Protein AF-A0A8J3ZC50-F1 (afdb_monomer_lite)

Sequence (317 aa):
MPGEPVVVITYMGYVALPPGGPEARVRGRVLRRTVVALAGPVRGWRTFMETVAWFTTSEVPGVPVEAISDVASAHAVSDDEGYIEARVRVSPPTESRVGVKLTARRAPDTVAPAYVVPADGRPLVVSDIDDTVLITGVKERLKMVGRTLIGDPTDREVVDGMPGLLAALAGKDAPVFYVSTSPWNLYQRLADTLAYHEVPAGPMLLTDWGFGSKQMLVRPALEYKVETISGVLDDFPGRHVVLVGDSGQHDLAAYLAIAEAYPGRVLAILIREVPGLVPKDHGPDHERARAAGVMLCVGEPVDLLTAATGADLVRAG

Organism: NCBI:txid175570

pLDDT: mean 82.15, std 19.54, range [31.92, 98.62]

Radius of gyration: 19.87 Å; chains: 1; bounding box: 50×37×61 Å

Foldseek 3Di:
DPDAAKEKAWAEWAWFQAPVGTKIKTKTFIFGPVLVVLPDDDDDPVLLVNLVSLVVTPGDFQWWKWKDEPPWIDIWTQHPRRMTIDIIHYPDDPAQKGWIWIDTPNYDIDTHIHGYADPPQAFAEEEEPDLFFWDPDPPPPVVPPPPSSRDQLVPIDTAPLNLVLQCQLQDPSGAYEYEYAAAPSCRVSSQVSCVVVNRGHHGYDYDHCDPDDPDNPSDQSLVSLLVVVVVNCNSHPPGAYEYTEEPPGCRLVSVLVNLVVDQPRYAEYEYEYRPPDDDDPCVVSCVSCVVSVHHYDYYGSVRSSVSCVVSVSGDDD

Structure (mmCIF, N/CA/C/O backbone):
data_AF-A0A8J3ZC50-F1
#
_entry.id   AF-A0A8J3ZC50-F1
#
loop_
_atom_site.group_PDB
_atom_site.id
_atom_site.type_symbol
_atom_site.label_atom_id
_atom_site.label_alt_id
_atom_site.label_comp_id
_atom_site.label_asym_id
_atom_site.label_entity_id
_atom_site.label_seq_id
_atom_site.pdbx_PDB_ins_code
_atom_site.Cartn_x
_atom_site.Cartn_y
_atom_site.Cartn_z
_atom_site.occupancy
_atom_site.B_iso_or_equiv
_atom_site.auth_seq_id
_atom_site.auth_comp_id
_atom_site.auth_asym_id
_atom_site.auth_atom_id
_atom_site.pdbx_PDB_model_num
ATOM 1 N N . MET A 1 1 ? -0.219 -7.748 36.804 1.00 36.88 1 MET A N 1
ATOM 2 C CA . MET A 1 1 ? -0.672 -6.449 37.353 1.00 36.88 1 MET A CA 1
ATOM 3 C C . MET A 1 1 ? -1.967 -6.061 36.647 1.00 36.88 1 MET A C 1
ATOM 5 O O . MET A 1 1 ? -1.942 -6.016 35.422 1.00 36.88 1 MET A O 1
ATOM 9 N N . PRO A 1 2 ? -3.100 -5.840 37.339 1.00 45.03 2 PRO A N 1
ATOM 10 C CA . PRO A 1 2 ? -4.332 -5.421 36.680 1.00 45.03 2 PRO A CA 1
ATOM 11 C C . PRO A 1 2 ? -4.276 -3.931 36.290 1.00 45.03 2 PRO A C 1
ATOM 13 O O . PRO A 1 2 ? -4.451 -3.055 37.132 1.00 45.03 2 PRO A O 1
ATOM 16 N N . GLY A 1 3 ? -4.101 -3.670 34.990 1.00 64.56 3 GLY A N 1
ATOM 17 C CA . GLY A 1 3 ? -4.729 -2.559 34.264 1.00 64.56 3 GLY A CA 1
ATOM 18 C C . GLY A 1 3 ? -4.057 -1.181 34.294 1.00 64.56 3 GLY A C 1
ATOM 19 O O . GLY A 1 3 ? -4.696 -0.202 34.687 1.00 64.56 3 GLY A O 1
ATOM 20 N N . GLU A 1 4 ? -2.823 -1.090 33.801 1.00 66.75 4 GLU A N 1
ATOM 21 C CA . GLU A 1 4 ? -2.218 0.192 33.413 1.00 66.75 4 GLU A CA 1
ATOM 22 C C . GLU A 1 4 ? -2.996 0.857 32.254 1.00 66.75 4 GLU A C 1
ATOM 24 O O . GLU A 1 4 ? -3.574 0.147 31.427 1.00 66.75 4 GLU A O 1
ATOM 29 N N . PRO A 1 5 ? -3.044 2.203 32.178 1.00 80.00 5 PRO A N 1
ATOM 30 C CA . PRO A 1 5 ? -3.661 2.908 31.057 1.00 80.00 5 PRO A CA 1
ATOM 31 C C . PRO A 1 5 ? -2.950 2.584 29.742 1.00 80.00 5 PRO A C 1
ATOM 33 O O . PRO A 1 5 ? -1.715 2.592 29.674 1.00 80.00 5 PRO A O 1
ATOM 36 N N . VAL A 1 6 ? -3.731 2.373 28.688 1.00 84.19 6 VAL A N 1
ATOM 37 C CA . VAL A 1 6 ? -3.218 2.107 27.340 1.00 84.19 6 VAL A CA 1
ATOM 38 C C . VAL A 1 6 ? -3.564 3.256 26.399 1.00 84.19 6 VAL A C 1
ATOM 40 O O . VAL A 1 6 ? -4.348 4.145 26.731 1.00 84.19 6 VAL A O 1
ATOM 43 N N . VAL A 1 7 ? -2.938 3.267 25.233 1.00 85.44 7 VAL A N 1
ATOM 44 C CA . VAL A 1 7 ? -3.212 4.188 24.133 1.00 85.44 7 VAL A CA 1
ATOM 45 C C . VAL A 1 7 ? -3.319 3.381 22.850 1.00 85.44 7 VAL A C 1
ATOM 47 O O . VAL A 1 7 ? -2.582 2.413 22.667 1.00 85.44 7 VAL A O 1
ATOM 50 N N . VAL A 1 8 ? -4.245 3.776 21.981 1.00 86.38 8 VAL A N 1
ATOM 51 C CA . VAL A 1 8 ? -4.387 3.193 20.647 1.00 86.38 8 VAL A CA 1
ATOM 52 C C . VAL A 1 8 ? -3.765 4.166 19.658 1.00 86.38 8 VAL A C 1
ATOM 54 O O . VAL A 1 8 ? -4.252 5.282 19.487 1.00 86.38 8 VAL A O 1
ATOM 57 N N . ILE A 1 9 ? -2.668 3.754 19.035 1.00 86.94 9 ILE A N 1
ATOM 58 C CA . ILE A 1 9 ? -2.059 4.478 17.922 1.00 86.94 9 ILE A CA 1
ATOM 59 C C . ILE A 1 9 ? -2.718 3.987 16.644 1.00 86.94 9 ILE A C 1
ATOM 61 O O . ILE A 1 9 ? -2.908 2.787 16.473 1.00 86.94 9 ILE A O 1
ATOM 65 N N . THR A 1 10 ? -3.094 4.906 15.765 1.00 89.19 10 THR A N 1
ATOM 66 C CA . THR A 1 10 ? -3.800 4.590 14.522 1.00 89.19 10 THR A CA 1
ATOM 67 C C . THR A 1 10 ? -2.877 4.720 13.332 1.00 89.19 10 THR A C 1
ATOM 69 O O . THR A 1 10 ? -2.108 5.677 13.239 1.00 89.19 10 THR A O 1
ATOM 72 N N . TYR A 1 11 ? -3.023 3.802 12.390 1.00 90.56 11 TYR A N 1
ATOM 73 C CA . TYR A 1 11 ? -2.394 3.883 11.083 1.00 90.56 11 TYR A CA 1
ATOM 74 C C . TYR A 1 11 ? -3.425 4.304 10.037 1.00 90.56 11 TYR A C 1
ATOM 76 O O . TYR A 1 11 ? -4.634 4.199 10.253 1.00 90.56 11 TYR A O 1
ATOM 84 N N . MET A 1 12 ? -2.941 4.808 8.906 1.00 92.19 12 MET A N 1
ATOM 85 C CA . MET A 1 12 ? -3.787 5.195 7.786 1.00 92.19 12 MET A CA 1
ATOM 86 C C . MET A 1 12 ? -4.411 3.947 7.161 1.00 92.19 12 MET A C 1
ATOM 88 O O . MET A 1 12 ? -3.702 3.060 6.686 1.00 92.19 12 MET A O 1
ATOM 92 N N . GLY A 1 13 ? -5.739 3.893 7.170 1.00 95.25 13 GLY A N 1
ATOM 93 C CA . GLY A 1 13 ? -6.536 2.849 6.544 1.00 95.25 13 GLY A CA 1
ATOM 94 C C . GLY A 1 13 ? -7.044 3.231 5.155 1.00 95.25 13 GLY A C 1
ATOM 95 O O . GLY A 1 13 ? -6.644 4.239 4.565 1.00 95.25 13 GLY A O 1
ATOM 96 N N . TYR A 1 14 ? -7.993 2.446 4.656 1.00 97.19 14 TYR A N 1
ATOM 97 C CA . TYR A 1 14 ? -8.714 2.718 3.412 1.00 97.19 14 TYR A CA 1
ATOM 98 C C . TYR A 1 14 ? -10.121 2.120 3.438 1.00 97.19 14 TYR A C 1
ATOM 100 O O . TYR A 1 14 ? -10.418 1.235 4.237 1.00 97.19 14 TYR A O 1
ATOM 108 N N . VAL A 1 15 ? -10.996 2.614 2.570 1.00 97.44 15 VAL A N 1
ATOM 109 C CA . VAL A 1 15 ? -12.348 2.098 2.364 1.00 97.44 15 VAL A CA 1
ATOM 110 C C . VAL A 1 15 ? -12.325 1.132 1.187 1.00 97.44 15 VAL A C 1
ATOM 112 O O . VAL A 1 15 ? -12.178 1.547 0.040 1.00 97.44 15 VAL A O 1
ATOM 115 N N . ALA A 1 16 ? -12.460 -0.154 1.492 1.00 96.69 16 ALA A N 1
ATOM 116 C CA . ALA A 1 16 ? -12.686 -1.218 0.525 1.00 96.69 16 ALA A CA 1
ATOM 117 C C . ALA A 1 16 ? -14.110 -1.130 -0.048 1.00 96.69 16 ALA A C 1
ATOM 119 O O . ALA A 1 16 ? -15.027 -0.621 0.602 1.00 96.69 16 ALA A O 1
ATOM 120 N N . LEU A 1 17 ? -14.305 -1.662 -1.254 1.00 95.06 17 LEU A N 1
ATOM 121 C CA . LEU A 1 17 ? -15.585 -1.702 -1.966 1.00 95.06 17 LEU A CA 1
ATOM 122 C C . LEU A 1 17 ? -15.974 -3.144 -2.356 1.00 95.06 17 LEU A C 1
ATOM 124 O O . LEU A 1 17 ? -16.166 -3.424 -3.543 1.00 95.06 17 LEU A O 1
ATOM 128 N N . PRO A 1 18 ? -16.106 -4.078 -1.394 1.00 93.12 18 PRO A N 1
ATOM 129 C CA . PRO A 1 18 ? -16.576 -5.426 -1.690 1.00 93.12 18 PRO A CA 1
ATOM 130 C C . PRO A 1 18 ? -18.041 -5.417 -2.181 1.00 93.12 18 PRO A C 1
ATOM 132 O O . PRO A 1 18 ? -18.764 -4.435 -1.985 1.00 93.12 18 PRO A O 1
ATOM 135 N N . PRO A 1 19 ? -18.552 -6.527 -2.754 1.00 88.44 19 PRO A N 1
ATOM 136 C CA . PRO A 1 19 ? -19.928 -6.605 -3.263 1.00 88.44 19 PRO A CA 1
ATOM 137 C C . PRO A 1 19 ? -21.029 -6.298 -2.227 1.00 88.44 19 PRO A C 1
ATOM 139 O O . PRO A 1 19 ? -22.150 -5.970 -2.605 1.00 88.44 19 PRO A O 1
ATOM 142 N N . GLY A 1 20 ? -20.721 -6.402 -0.928 1.00 89.94 20 GLY A N 1
ATOM 143 C CA . GLY A 1 20 ? -21.631 -6.086 0.180 1.00 89.94 20 GLY A CA 1
ATOM 144 C C . GLY A 1 20 ? -21.749 -4.596 0.532 1.00 89.94 20 GLY A C 1
ATOM 145 O O . GLY A 1 20 ? -22.551 -4.247 1.397 1.00 89.94 20 GLY A O 1
ATOM 146 N N . GLY A 1 21 ? -20.982 -3.726 -0.130 1.00 93.06 21 GLY A N 1
ATOM 147 C CA . GLY A 1 21 ? -20.935 -2.286 0.123 1.00 93.06 21 GLY A CA 1
ATOM 148 C C . GLY A 1 21 ? -19.626 -1.825 0.780 1.00 93.06 21 GLY A C 1
ATOM 149 O O . GLY A 1 21 ? -18.760 -2.648 1.064 1.00 93.06 21 GLY A O 1
ATOM 150 N N . PRO A 1 22 ? -19.457 -0.510 1.001 1.00 96.75 22 PRO A N 1
ATOM 151 C CA . PRO A 1 22 ? -18.202 0.059 1.488 1.00 96.75 22 PRO A CA 1
ATOM 152 C C . PRO A 1 22 ? -17.836 -0.389 2.909 1.00 96.75 22 PRO A C 1
ATOM 154 O O . PRO A 1 22 ? -18.653 -0.327 3.832 1.00 96.75 22 PRO A O 1
ATOM 157 N N . GLU A 1 23 ? -16.575 -0.774 3.101 1.00 97.38 23 GLU A N 1
ATOM 158 C CA . GLU A 1 23 ? -16.025 -1.176 4.398 1.00 97.38 23 GLU A CA 1
ATOM 159 C C . GLU A 1 23 ? -14.705 -0.457 4.672 1.00 97.38 23 GLU A C 1
ATOM 161 O O . GLU A 1 23 ? -13.746 -0.584 3.914 1.00 97.38 23 GLU A O 1
ATOM 166 N N . ALA A 1 24 ? -14.620 0.273 5.782 1.00 97.44 24 ALA A N 1
ATOM 167 C CA . ALA A 1 24 ? -13.362 0.841 6.239 1.00 97.44 24 ALA A CA 1
ATOM 168 C C . ALA A 1 24 ? -12.487 -0.248 6.868 1.00 97.44 24 ALA A C 1
ATOM 170 O O . ALA A 1 24 ? -12.886 -0.917 7.826 1.00 97.44 24 ALA A O 1
ATOM 171 N N . ARG A 1 25 ? -11.273 -0.387 6.336 1.00 96.50 25 ARG A N 1
ATOM 172 C CA . ARG A 1 25 ? -10.189 -1.209 6.868 1.00 96.50 25 ARG A CA 1
ATOM 173 C C . ARG A 1 25 ? -9.233 -0.315 7.623 1.00 96.50 25 ARG A C 1
ATOM 175 O O . ARG A 1 25 ? -8.545 0.512 7.025 1.00 96.50 25 ARG A O 1
ATOM 182 N N . VAL A 1 26 ? -9.207 -0.469 8.940 1.00 94.44 26 VAL A N 1
ATOM 183 C CA . VAL A 1 26 ? -8.373 0.347 9.821 1.00 94.44 26 VAL A CA 1
ATOM 184 C C . VAL A 1 26 ? -7.463 -0.532 10.653 1.00 94.44 26 VAL A C 1
ATOM 186 O O . VAL A 1 26 ? -7.842 -1.617 11.097 1.00 94.44 26 VAL A O 1
ATOM 189 N N . ARG A 1 27 ? -6.242 -0.043 10.853 1.00 92.25 27 ARG A N 1
ATOM 190 C CA . ARG A 1 27 ? -5.220 -0.696 11.661 1.00 92.25 27 ARG A CA 1
ATOM 191 C C . ARG A 1 27 ? -4.726 0.244 12.742 1.00 92.25 27 ARG A C 1
ATOM 193 O O . ARG A 1 27 ? -4.780 1.469 12.613 1.00 92.25 27 ARG A O 1
ATOM 200 N N . GLY A 1 28 ? -4.225 -0.343 13.810 1.00 89.00 28 GLY A N 1
ATOM 201 C CA . GLY A 1 28 ? -3.637 0.394 14.910 1.00 89.00 28 GLY A CA 1
ATOM 202 C C . GLY A 1 28 ? -2.816 -0.507 15.810 1.00 89.00 28 GLY A C 1
ATOM 203 O O . GLY A 1 28 ? -2.682 -1.702 15.556 1.00 89.00 28 GLY A O 1
ATOM 204 N N . ARG A 1 29 ? -2.273 0.079 16.871 1.00 88.06 29 ARG A N 1
ATOM 205 C CA . ARG A 1 29 ? -1.474 -0.630 17.864 1.00 88.06 29 ARG A CA 1
ATOM 206 C C . ARG A 1 29 ? -1.783 -0.138 19.267 1.00 88.06 29 ARG A C 1
ATOM 208 O O . ARG A 1 29 ? -1.814 1.067 19.522 1.00 88.06 29 ARG A O 1
ATOM 215 N N . VAL A 1 30 ? -2.010 -1.075 20.174 1.00 87.81 30 VAL A N 1
ATOM 216 C CA . VAL A 1 30 ? -2.304 -0.836 21.582 1.00 87.81 30 VAL A CA 1
ATOM 217 C C . VAL A 1 30 ? -1.012 -0.886 22.386 1.00 87.81 30 VAL A C 1
ATOM 219 O O . VAL A 1 30 ? -0.364 -1.925 22.498 1.00 87.81 30 VAL A O 1
ATOM 222 N N . LEU A 1 31 ? -0.652 0.249 22.980 1.00 83.75 31 LEU A N 1
ATOM 223 C CA . LEU A 1 31 ? 0.585 0.426 23.737 1.00 83.75 31 LEU A CA 1
ATOM 224 C C . LEU A 1 31 ? 0.298 0.915 25.157 1.00 83.75 31 LEU A C 1
ATOM 226 O O . LEU A 1 31 ? -0.718 1.561 25.414 1.00 83.75 31 LEU A O 1
ATOM 230 N N . ARG A 1 32 ? 1.217 0.684 26.098 1.00 78.56 32 ARG A N 1
ATOM 231 C CA . ARG A 1 32 ? 1.144 1.326 27.423 1.00 78.56 32 ARG A CA 1
ATOM 232 C C . ARG A 1 32 ? 1.410 2.831 27.333 1.00 78.56 32 ARG A C 1
ATOM 234 O O . ARG A 1 32 ? 2.374 3.273 26.708 1.00 78.56 32 ARG A O 1
ATOM 241 N N . ARG A 1 33 ? 0.592 3.630 28.030 1.00 62.28 33 ARG A N 1
ATOM 242 C CA . ARG A 1 33 ? 0.602 5.107 27.968 1.00 62.28 33 ARG A CA 1
ATOM 243 C C . ARG A 1 33 ? 1.937 5.755 28.367 1.00 62.28 33 ARG A C 1
ATOM 245 O O . ARG A 1 33 ? 2.250 6.834 27.871 1.00 62.28 33 ARG A O 1
ATOM 252 N N . THR A 1 34 ? 2.731 5.108 29.221 1.00 52.66 34 THR A N 1
ATOM 253 C CA . THR A 1 34 ? 4.040 5.610 29.684 1.00 52.66 34 THR A CA 1
ATOM 254 C C . THR A 1 34 ? 5.035 5.832 28.536 1.00 52.66 34 THR A C 1
ATOM 256 O O . THR A 1 34 ? 5.894 6.700 28.646 1.00 52.66 34 THR A O 1
ATOM 259 N N . VAL A 1 35 ? 4.895 5.105 27.420 1.00 51.31 35 VAL A N 1
ATOM 260 C CA . VAL A 1 35 ? 5.803 5.203 26.263 1.00 51.31 35 VAL A CA 1
ATOM 261 C C . VAL A 1 35 ? 5.514 6.440 25.399 1.00 51.31 35 VAL A C 1
ATOM 263 O O . VAL A 1 35 ? 6.441 7.093 24.935 1.00 51.31 35 VAL A O 1
ATOM 266 N N . VAL A 1 36 ? 4.245 6.833 25.236 1.00 49.84 36 VAL A N 1
ATOM 267 C CA . VAL A 1 36 ? 3.855 7.949 24.345 1.00 49.84 36 VAL A CA 1
ATOM 268 C C . VAL A 1 36 ? 4.138 9.328 24.952 1.00 49.84 36 VAL A C 1
ATOM 270 O O . VAL A 1 36 ? 4.414 10.277 24.227 1.00 49.84 36 VAL A O 1
ATOM 273 N N . ALA A 1 37 ? 4.155 9.450 26.283 1.00 37.84 37 ALA A N 1
ATOM 274 C CA . ALA A 1 37 ? 4.453 10.713 26.970 1.00 37.84 37 ALA A CA 1
ATOM 275 C C . ALA A 1 37 ? 5.904 11.209 26.780 1.00 37.84 37 ALA A C 1
ATOM 277 O O . ALA A 1 37 ? 6.207 12.349 27.126 1.00 37.84 37 ALA A O 1
ATOM 278 N N . LEU A 1 38 ? 6.794 10.371 26.240 1.00 40.34 38 LEU A N 1
ATOM 279 C CA . LEU A 1 38 ? 8.191 10.712 25.970 1.00 40.34 38 LEU A CA 1
ATOM 280 C C . LEU A 1 38 ? 8.424 11.274 24.554 1.00 40.34 38 LEU A C 1
ATOM 282 O O . LEU A 1 38 ? 9.495 11.814 24.311 1.00 40.34 38 LEU A O 1
ATOM 286 N N . ALA A 1 39 ? 7.439 11.212 23.649 1.00 40.31 39 ALA A N 1
ATOM 287 C CA . ALA A 1 39 ? 7.559 11.644 22.251 1.00 40.31 39 ALA A CA 1
ATOM 288 C C . ALA A 1 39 ? 7.198 13.137 22.045 1.00 40.31 39 ALA A C 1
ATOM 290 O O . ALA A 1 39 ? 6.242 13.472 21.346 1.00 40.31 39 ALA A O 1
ATOM 291 N N . GLY A 1 40 ? 7.927 14.047 22.705 1.00 38.62 40 GLY A N 1
ATOM 292 C CA . GLY A 1 40 ? 7.847 15.503 22.480 1.00 38.62 40 GLY A CA 1
ATOM 293 C C . GLY A 1 40 ? 8.876 16.003 21.444 1.00 38.62 40 GLY A C 1
ATOM 294 O O . GLY A 1 40 ? 9.817 15.282 21.131 1.00 38.62 40 GLY A O 1
ATOM 295 N N . PRO A 1 41 ? 8.760 17.236 20.906 1.00 35.09 41 PRO A N 1
ATOM 296 C CA . PRO A 1 41 ? 9.598 17.684 19.789 1.00 35.09 41 PRO A CA 1
ATOM 297 C C . PRO A 1 41 ? 11.005 18.099 20.253 1.00 35.09 41 PRO A C 1
ATOM 299 O O . PRO A 1 41 ? 11.158 19.176 20.831 1.00 35.09 41 PRO A O 1
ATOM 302 N N . VAL A 1 42 ? 12.052 17.294 19.999 1.00 36.22 42 VAL A N 1
ATOM 303 C CA . VAL A 1 42 ? 13.452 17.693 20.278 1.00 36.22 42 VAL A CA 1
ATOM 304 C C . VAL A 1 42 ? 14.480 17.013 19.3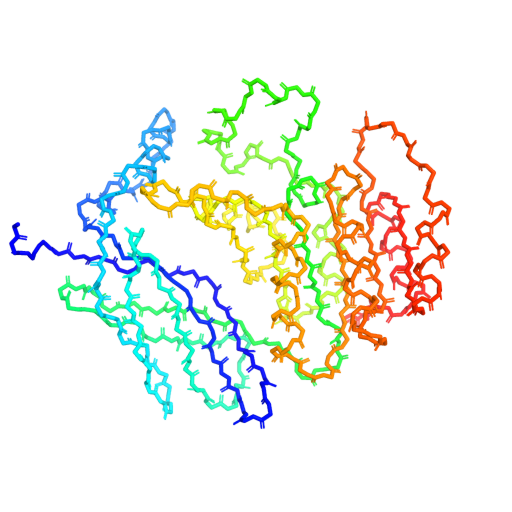44 1.00 36.22 42 VAL A C 1
ATOM 306 O O . VAL A 1 42 ? 14.467 15.803 19.169 1.00 36.22 42 VAL A O 1
ATOM 309 N N . ARG A 1 43 ? 15.421 17.797 18.789 1.00 36.38 43 ARG A N 1
ATOM 310 C CA . ARG A 1 43 ? 16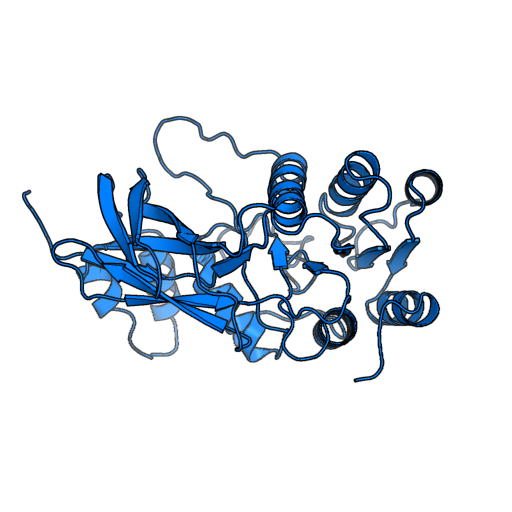.525 17.383 17.884 1.00 36.38 43 ARG A CA 1
ATOM 311 C C . ARG A 1 43 ? 17.667 16.608 18.584 1.00 36.38 43 ARG A C 1
ATOM 313 O O . ARG A 1 43 ? 18.054 16.967 19.696 1.00 36.38 43 ARG A O 1
ATOM 320 N N . GLY A 1 44 ? 18.310 15.663 17.878 1.00 41.09 44 GLY A N 1
ATOM 321 C CA . GLY A 1 44 ? 19.631 15.083 18.215 1.00 41.09 44 GLY A CA 1
ATOM 322 C C . GLY A 1 44 ? 19.625 13.620 18.702 1.00 41.09 44 GLY A C 1
ATOM 323 O O . GLY A 1 44 ? 18.682 12.885 18.456 1.00 41.09 44 GLY A O 1
ATOM 324 N N . TRP A 1 45 ? 20.672 13.192 19.432 1.00 31.92 45 TRP A N 1
ATOM 325 C CA . TRP A 1 45 ? 20.917 11.822 19.967 1.00 31.92 45 TRP A CA 1
ATOM 326 C C . TRP A 1 45 ? 19.731 11.168 20.725 1.00 31.92 45 TRP A C 1
ATOM 328 O O . TRP A 1 45 ? 19.722 9.960 20.952 1.00 31.92 45 TRP A O 1
ATOM 338 N N . ARG A 1 46 ? 18.690 11.937 21.072 1.00 36.62 46 ARG A N 1
ATOM 339 C CA . ARG A 1 46 ? 17.405 11.435 21.586 1.00 36.62 46 ARG A CA 1
ATOM 340 C C . ARG A 1 46 ? 16.590 10.634 20.562 1.00 36.62 46 ARG A C 1
ATOM 342 O O . ARG A 1 46 ? 15.953 9.672 20.977 1.00 36.62 46 ARG A O 1
ATOM 349 N N . THR A 1 47 ? 16.697 10.917 19.261 1.00 44.03 47 THR A N 1
ATOM 350 C CA . THR A 1 47 ? 16.014 10.165 18.185 1.00 44.03 47 THR A CA 1
ATOM 351 C C . THR A 1 47 ? 16.384 8.676 18.193 1.00 44.03 47 THR A C 1
ATOM 353 O O . THR A 1 47 ? 15.560 7.822 17.866 1.00 44.03 47 THR A O 1
ATOM 356 N N . PHE A 1 48 ? 17.608 8.342 18.627 1.00 36.94 48 PHE A N 1
ATOM 357 C CA . PHE A 1 48 ? 18.051 6.960 18.822 1.00 36.94 48 PHE A CA 1
ATOM 358 C C . PHE A 1 48 ? 17.288 6.276 19.959 1.00 36.94 48 PHE A C 1
ATOM 360 O O . PHE A 1 48 ? 16.744 5.197 19.763 1.00 36.94 48 PHE A O 1
ATOM 367 N N . MET A 1 49 ? 17.203 6.918 21.127 1.00 36.50 49 MET A N 1
ATOM 368 C CA . MET A 1 49 ? 16.503 6.363 22.289 1.00 36.50 49 MET A CA 1
ATOM 369 C C . MET A 1 49 ? 14.989 6.312 22.083 1.00 36.50 49 MET A C 1
ATOM 371 O O . MET A 1 49 ? 14.360 5.390 22.579 1.00 36.50 49 MET A O 1
ATOM 375 N N . GLU A 1 50 ? 14.406 7.247 21.332 1.00 43.91 50 GLU A N 1
ATOM 376 C CA . GLU A 1 50 ? 12.983 7.243 20.972 1.00 43.91 50 GLU A CA 1
ATOM 377 C C . GLU A 1 50 ? 12.668 6.211 19.886 1.00 43.91 50 GLU A C 1
ATOM 379 O O . GLU A 1 50 ? 11.678 5.495 20.002 1.00 43.91 50 GLU A O 1
ATOM 384 N N . THR A 1 51 ? 13.537 6.032 18.884 1.00 41.81 51 THR A N 1
ATOM 385 C CA . THR A 1 51 ? 13.388 4.910 17.945 1.00 41.81 51 THR A CA 1
ATOM 386 C C . THR A 1 51 ? 13.542 3.573 18.670 1.00 41.81 51 THR A C 1
ATOM 388 O O . THR A 1 51 ? 12.732 2.675 18.475 1.00 41.81 51 THR A O 1
ATOM 391 N N . VAL A 1 52 ? 14.523 3.442 19.567 1.00 40.59 52 VAL A N 1
ATOM 392 C CA . VAL A 1 52 ? 14.650 2.271 20.446 1.00 40.59 52 VAL A CA 1
ATOM 393 C C . VAL A 1 52 ? 13.449 2.161 21.398 1.00 40.59 52 VAL A C 1
ATOM 395 O O . VAL A 1 52 ? 13.053 1.047 21.718 1.00 40.59 52 VAL A O 1
ATOM 398 N N . ALA A 1 53 ? 12.794 3.257 21.794 1.00 44.44 53 ALA A N 1
ATOM 399 C CA . ALA A 1 53 ? 11.545 3.233 22.564 1.00 44.44 53 ALA A CA 1
ATOM 400 C C . ALA A 1 53 ? 10.362 2.669 21.760 1.00 44.44 53 ALA A C 1
ATOM 402 O O . ALA A 1 53 ? 9.537 1.967 22.336 1.00 44.44 53 ALA A O 1
ATOM 403 N N . TRP A 1 54 ? 10.322 2.880 20.438 1.00 44.38 54 TRP A N 1
ATOM 404 C CA . TRP A 1 54 ? 9.379 2.217 19.520 1.00 44.38 54 TRP A CA 1
ATOM 405 C C . TRP A 1 54 ? 9.666 0.720 19.312 1.00 44.38 54 TRP A C 1
ATOM 407 O O . TRP A 1 54 ? 8.769 -0.024 18.918 1.00 44.38 54 TRP A O 1
ATOM 417 N N . PHE A 1 55 ? 10.900 0.279 19.576 1.00 43.53 55 PHE A N 1
ATOM 418 C CA . PHE A 1 55 ? 11.294 -1.138 19.606 1.00 43.53 55 PHE A CA 1
ATOM 419 C C . PHE A 1 55 ? 11.240 -1.754 21.015 1.00 43.53 55 PHE A C 1
ATOM 421 O O . PHE A 1 55 ? 11.273 -2.969 21.155 1.00 43.53 55 PHE A O 1
ATOM 428 N N . THR A 1 56 ? 11.151 -0.934 22.065 1.00 45.00 56 THR A N 1
ATOM 429 C CA . THR A 1 56 ? 10.976 -1.353 23.468 1.00 45.00 56 THR A CA 1
ATOM 430 C C . THR A 1 56 ? 9.580 -0.993 23.983 1.00 45.00 56 THR A C 1
ATOM 432 O O . THR A 1 56 ? 9.357 -0.833 25.188 1.00 45.00 56 THR A O 1
ATOM 435 N N . THR A 1 57 ? 8.615 -0.880 23.063 1.00 52.75 57 THR A N 1
ATOM 436 C CA . THR A 1 57 ? 7.211 -0.664 23.384 1.00 52.75 57 THR A CA 1
ATOM 437 C C . THR A 1 57 ? 6.719 -1.779 24.288 1.00 52.75 57 THR A C 1
ATOM 439 O O . THR A 1 57 ? 6.804 -2.957 23.965 1.00 52.75 57 THR A O 1
ATOM 442 N N . SER A 1 58 ? 6.182 -1.413 25.450 1.00 63.62 58 SER A N 1
ATOM 443 C CA . SER A 1 58 ? 5.436 -2.367 26.263 1.00 63.62 58 SER A CA 1
ATOM 444 C C . SER A 1 58 ? 4.072 -2.583 25.614 1.00 63.62 58 SER A C 1
ATOM 446 O O . SER A 1 58 ? 3.112 -1.861 25.897 1.00 63.62 58 SER A O 1
ATOM 448 N N . GLU A 1 59 ? 4.038 -3.523 24.684 1.00 74.12 59 GLU A N 1
ATOM 449 C CA . GLU A 1 59 ? 2.860 -3.958 23.941 1.00 74.12 59 GLU A CA 1
ATOM 450 C C . GLU A 1 59 ? 1.845 -4.598 24.892 1.00 74.12 59 GLU A C 1
ATOM 452 O O . GLU A 1 59 ? 2.201 -5.149 25.944 1.00 74.12 59 GLU A O 1
ATOM 457 N N . VAL A 1 60 ? 0.556 -4.446 24.579 1.00 77.31 60 VAL A N 1
ATOM 458 C CA . VAL A 1 60 ? -0.518 -4.978 25.424 1.00 77.31 60 VAL A CA 1
ATOM 459 C C . VAL A 1 60 ? -1.405 -5.897 24.594 1.00 77.31 60 VAL A C 1
ATOM 461 O O . VAL A 1 60 ? -2.250 -5.401 23.842 1.00 77.31 60 VAL A O 1
ATOM 464 N N . PRO A 1 61 ? -1.242 -7.220 24.739 1.00 85.25 61 PRO A N 1
ATOM 465 C CA . PRO A 1 61 ? -2.045 -8.181 24.006 1.00 85.25 61 PRO A CA 1
ATOM 466 C C . PRO A 1 61 ? -3.428 -8.378 24.618 1.00 85.25 61 PRO A C 1
ATOM 468 O O . PRO A 1 61 ? -3.652 -8.116 25.806 1.00 85.25 61 PRO A O 1
ATOM 471 N N . GLY A 1 62 ? -4.360 -8.867 23.804 1.00 87.94 62 GLY A N 1
ATOM 472 C CA . GLY A 1 62 ? -5.697 -9.261 24.234 1.00 87.94 62 GLY A CA 1
ATOM 473 C C . GLY A 1 62 ? -6.605 -8.098 24.636 1.00 87.94 62 GLY A C 1
ATOM 474 O O . GLY A 1 62 ? -7.572 -8.314 25.367 1.00 87.94 62 GLY A O 1
ATOM 475 N N . VAL A 1 63 ? -6.309 -6.868 24.207 1.00 89.75 63 VAL A N 1
ATOM 476 C CA . VAL A 1 63 ? -7.132 -5.687 24.493 1.00 89.75 63 VAL A CA 1
ATOM 477 C C . VAL A 1 63 ? -8.269 -5.615 23.476 1.00 89.75 63 VAL A C 1
ATOM 479 O O . VAL A 1 63 ? -8.001 -5.434 22.289 1.00 89.75 63 VAL A O 1
ATOM 482 N N . PRO A 1 64 ? -9.541 -5.713 23.905 1.00 93.75 64 PRO A N 1
ATOM 483 C CA . PRO A 1 64 ? -10.670 -5.504 23.012 1.00 93.75 64 PRO A CA 1
ATOM 484 C C . PRO A 1 64 ? -10.753 -4.033 22.603 1.00 93.75 64 PRO A C 1
ATOM 486 O O . PRO A 1 64 ? -10.743 -3.143 23.461 1.00 93.75 64 PRO A O 1
ATOM 489 N N . VAL A 1 65 ? -10.873 -3.801 21.301 1.00 94.50 65 VAL A N 1
ATOM 490 C CA . VAL A 1 65 ? -11.069 -2.492 20.683 1.00 94.50 65 VAL A CA 1
ATOM 491 C C . VAL A 1 65 ? -12.356 -2.526 19.868 1.00 94.50 65 VAL A C 1
ATOM 493 O O . VAL A 1 65 ? -12.570 -3.441 19.075 1.00 94.50 65 VAL A O 1
ATOM 496 N N . GLU A 1 66 ? -13.216 -1.531 20.050 1.00 97.38 66 GLU A N 1
ATOM 497 C CA . GLU A 1 66 ? -14.398 -1.341 19.213 1.00 97.38 66 GLU A CA 1
ATOM 498 C C . GLU A 1 66 ? -14.113 -0.262 18.164 1.00 97.38 66 GLU A C 1
ATOM 500 O O . GLU A 1 66 ? -13.748 0.867 18.502 1.00 97.38 66 GLU A O 1
ATOM 505 N N . ALA A 1 67 ? -14.274 -0.617 16.891 1.00 97.12 67 ALA A N 1
ATOM 506 C CA . ALA A 1 67 ? -14.208 0.291 15.757 1.00 97.12 67 ALA A CA 1
ATOM 507 C C . ALA A 1 67 ? -15.624 0.732 15.383 1.00 97.12 67 ALA A C 1
ATOM 509 O O . ALA A 1 67 ? -16.471 -0.100 15.066 1.00 97.12 67 ALA A O 1
ATOM 510 N N . ILE A 1 68 ? -15.882 2.035 15.427 1.00 97.88 68 ILE A N 1
ATOM 511 C CA . ILE A 1 68 ? -17.209 2.634 15.280 1.00 97.88 68 ILE A CA 1
ATOM 512 C C . ILE A 1 68 ? -17.185 3.588 14.086 1.00 97.88 68 ILE A C 1
ATOM 514 O O . ILE A 1 68 ? -16.366 4.506 14.015 1.00 97.88 68 ILE A O 1
ATOM 518 N N . SER A 1 69 ? -18.102 3.354 13.156 1.00 96.94 69 SER A N 1
ATOM 519 C CA . SER A 1 69 ? -18.383 4.204 11.997 1.00 96.94 69 SER A CA 1
ATOM 520 C C . SER A 1 69 ? -19.699 4.965 12.191 1.00 96.94 69 SER A C 1
ATOM 522 O O . SER A 1 69 ? -20.302 4.938 13.264 1.00 96.94 69 SER A O 1
ATOM 524 N N . ASP A 1 70 ? -20.170 5.615 11.134 1.00 94.75 70 ASP A N 1
ATOM 525 C CA . ASP A 1 70 ? -21.472 6.266 11.070 1.00 94.75 70 ASP A CA 1
ATOM 526 C C . ASP A 1 70 ? -22.662 5.285 11.016 1.00 94.75 70 ASP A C 1
ATOM 528 O O . ASP A 1 70 ? -23.761 5.646 11.434 1.00 94.75 70 ASP A O 1
ATOM 532 N N . VAL A 1 71 ? -22.461 4.047 10.544 1.00 96.62 71 VAL A N 1
ATOM 533 C CA . VAL A 1 71 ? -23.554 3.070 10.325 1.00 96.62 71 VAL A CA 1
ATOM 534 C C . VAL A 1 71 ? -23.405 1.746 11.069 1.00 96.62 71 VAL A C 1
ATOM 536 O O . VAL A 1 71 ? -24.359 0.969 11.141 1.00 96.62 71 VAL A O 1
ATOM 539 N N . ALA A 1 72 ? -22.220 1.440 11.588 1.00 96.75 72 ALA A N 1
ATOM 540 C CA . ALA A 1 72 ? -21.924 0.154 12.211 1.00 96.75 72 ALA A CA 1
ATOM 541 C C . ALA A 1 72 ? -20.793 0.248 13.241 1.00 96.75 72 ALA A C 1
ATOM 543 O O . ALA A 1 72 ? -19.976 1.171 13.210 1.00 96.75 72 ALA A O 1
ATOM 544 N N . SER A 1 73 ? -20.700 -0.768 14.098 1.00 97.19 73 SER A N 1
ATOM 545 C CA . SER A 1 73 ? -19.493 -1.047 14.870 1.00 97.19 73 SER A CA 1
ATOM 546 C C . SER A 1 73 ? -18.989 -2.468 14.627 1.00 97.19 73 SER A C 1
ATOM 548 O O . SER A 1 73 ? -19.737 -3.357 14.210 1.00 97.19 73 SER A O 1
ATOM 550 N N . ALA A 1 74 ? -17.693 -2.664 14.847 1.00 96.38 74 ALA A N 1
ATOM 551 C CA . ALA A 1 74 ? -17.009 -3.942 14.744 1.00 96.38 74 ALA A CA 1
ATOM 552 C C . ALA A 1 74 ? -16.028 -4.104 15.909 1.00 96.38 74 ALA A C 1
ATOM 554 O O . ALA A 1 74 ? -15.469 -3.128 16.407 1.00 96.38 74 ALA A O 1
ATOM 555 N N . HIS A 1 75 ? -15.807 -5.346 16.331 1.00 94.94 75 HIS A N 1
ATOM 556 C CA . HIS A 1 75 ? -14.874 -5.662 17.407 1.00 94.94 75 HIS A CA 1
ATOM 557 C C . HIS A 1 75 ? -13.561 -6.186 16.827 1.00 94.94 75 HIS A C 1
ATOM 559 O O . HIS A 1 75 ? -13.569 -7.038 15.941 1.00 94.94 75 HIS A O 1
ATOM 565 N N . ALA A 1 76 ? -12.451 -5.708 17.374 1.00 93.50 76 ALA A N 1
ATOM 566 C CA . ALA A 1 76 ? -11.109 -6.229 17.164 1.00 93.50 76 ALA A CA 1
ATOM 567 C C . ALA A 1 76 ? -10.461 -6.515 18.523 1.00 93.50 76 ALA A C 1
ATOM 569 O O . ALA A 1 76 ? -10.887 -6.000 19.559 1.00 93.50 76 ALA A O 1
ATOM 570 N N . VAL A 1 77 ? -9.431 -7.352 18.536 1.00 92.25 77 VAL A N 1
ATOM 571 C CA . VAL A 1 77 ? -8.655 -7.659 19.741 1.00 92.25 77 VAL A CA 1
ATOM 572 C C . VAL A 1 77 ? -7.189 -7.520 19.385 1.00 92.25 77 VAL A C 1
ATOM 574 O O . VAL A 1 77 ? -6.793 -7.978 18.316 1.00 92.25 77 VAL A O 1
ATOM 577 N N . SER A 1 78 ? -6.408 -6.872 20.251 1.00 90.56 78 SER A N 1
ATOM 578 C CA . SER A 1 78 ? -4.975 -6.750 20.009 1.00 90.56 78 SER A CA 1
ATOM 579 C C . SER A 1 78 ? -4.277 -8.105 20.082 1.00 90.56 78 SER A C 1
ATOM 581 O O . SER A 1 78 ? -4.556 -8.901 20.984 1.00 90.56 78 SER A O 1
ATOM 583 N N . ASP A 1 79 ? -3.388 -8.368 19.131 1.00 86.31 79 ASP A N 1
ATOM 584 C CA . ASP A 1 79 ? -2.564 -9.575 19.110 1.00 86.31 79 ASP A CA 1
ATOM 585 C C . ASP A 1 79 ? -1.417 -9.517 20.132 1.00 86.31 79 ASP A C 1
ATOM 587 O O . ASP A 1 79 ? -1.338 -8.597 20.951 1.00 86.31 79 ASP A O 1
ATOM 591 N N . ASP A 1 80 ? -0.537 -10.520 20.096 1.00 81.62 80 ASP A N 1
ATOM 592 C CA . ASP A 1 80 ? 0.601 -10.655 21.010 1.00 81.62 80 ASP A CA 1
ATOM 593 C C . ASP A 1 80 ? 1.550 -9.439 20.986 1.00 81.62 80 ASP A C 1
ATOM 595 O O . ASP A 1 80 ? 2.190 -9.155 22.001 1.00 81.62 80 ASP A O 1
ATOM 599 N N . GLU A 1 81 ? 1.566 -8.677 19.887 1.00 77.12 81 GLU A N 1
ATOM 600 C CA . GLU A 1 81 ? 2.387 -7.476 19.690 1.00 77.12 81 GLU A CA 1
ATOM 601 C C . GLU A 1 81 ? 1.589 -6.164 19.782 1.00 77.12 81 GLU A C 1
ATOM 603 O O . GLU A 1 81 ? 2.072 -5.062 19.478 1.00 77.12 81 GLU A O 1
ATOM 608 N N . GLY A 1 82 ? 0.335 -6.261 20.221 1.00 85.62 82 GLY A N 1
ATOM 609 C CA . GLY A 1 82 ? -0.555 -5.131 20.408 1.00 85.62 82 GLY A CA 1
ATOM 610 C C . GLY A 1 82 ? -1.219 -4.625 19.125 1.00 85.62 82 GLY A C 1
ATOM 611 O O . GLY A 1 82 ? -1.967 -3.649 19.216 1.00 85.62 82 GLY A O 1
ATOM 612 N N . TYR A 1 83 ? -0.990 -5.214 17.949 1.00 87.56 83 TYR A N 1
ATOM 613 C CA . TYR A 1 83 ? -1.621 -4.756 16.709 1.00 87.56 83 TYR A CA 1
ATOM 614 C C . TYR A 1 83 ? -3.101 -5.119 16.661 1.00 87.56 83 TYR A C 1
ATOM 616 O O . TYR A 1 83 ? -3.537 -6.141 17.182 1.00 87.56 83 TYR A O 1
ATOM 624 N N . ILE A 1 84 ? -3.885 -4.255 16.022 1.00 91.25 84 ILE A N 1
ATOM 625 C CA . ILE A 1 84 ? -5.296 -4.487 15.723 1.00 91.25 84 ILE A CA 1
ATOM 626 C C . ILE A 1 84 ? -5.568 -4.248 14.241 1.00 91.25 84 ILE A C 1
ATOM 628 O O . ILE A 1 84 ? -5.071 -3.288 13.647 1.00 91.25 84 ILE A O 1
ATOM 632 N N . GLU A 1 85 ? -6.435 -5.076 13.669 1.00 92.69 85 GLU A N 1
ATOM 633 C CA . GLU A 1 85 ? -7.082 -4.836 12.383 1.00 92.69 85 GLU A CA 1
ATOM 634 C C . GLU A 1 85 ? -8.595 -4.913 12.586 1.00 92.69 85 GLU A C 1
ATOM 636 O O . GLU A 1 85 ? -9.106 -5.871 13.167 1.00 92.69 85 GLU A O 1
ATOM 641 N N . ALA A 1 86 ? -9.316 -3.897 12.117 1.00 93.38 86 ALA A N 1
ATOM 642 C CA . ALA A 1 86 ? -10.768 -3.863 12.152 1.00 93.38 86 ALA A CA 1
ATOM 643 C C . ALA A 1 86 ? -11.333 -3.569 10.761 1.00 93.38 86 ALA A C 1
ATOM 645 O O . ALA A 1 86 ? -10.787 -2.765 10.000 1.00 93.38 86 ALA A O 1
ATOM 646 N N . ARG A 1 87 ? -12.462 -4.214 10.460 1.00 95.94 87 ARG A N 1
ATOM 647 C CA . ARG A 1 87 ? -13.269 -3.979 9.260 1.00 95.94 87 ARG A CA 1
ATOM 648 C C . ARG A 1 87 ? -14.657 -3.569 9.707 1.00 95.94 87 ARG A C 1
ATOM 650 O O . ARG A 1 87 ? -15.310 -4.314 10.436 1.00 95.94 87 ARG A O 1
ATOM 657 N N . VAL A 1 88 ? -15.086 -2.378 9.317 1.00 97.38 88 VAL A N 1
ATOM 658 C CA . VAL A 1 88 ? -16.384 -1.829 9.716 1.00 97.38 88 VAL A CA 1
ATOM 659 C C . VAL A 1 88 ? -17.087 -1.250 8.497 1.00 97.38 88 VAL A C 1
ATOM 661 O O . VAL A 1 88 ? -16.482 -0.522 7.713 1.00 97.38 88 VAL A O 1
ATOM 664 N N . ARG A 1 89 ? -18.366 -1.591 8.314 1.00 97.69 89 ARG A N 1
ATOM 665 C CA . ARG A 1 89 ? -19.186 -1.011 7.241 1.00 97.69 89 ARG A CA 1
ATOM 666 C C . ARG A 1 89 ? -19.286 0.496 7.428 1.00 97.69 89 ARG A C 1
ATOM 668 O O . ARG A 1 89 ? -19.437 0.940 8.558 1.00 97.69 89 ARG A O 1
ATOM 675 N N . VAL A 1 90 ? -19.246 1.249 6.337 1.00 97.31 90 VAL A N 1
ATOM 676 C CA . VAL A 1 90 ? -19.419 2.711 6.328 1.00 97.31 90 VAL A CA 1
ATOM 677 C C . VAL A 1 90 ? -20.507 3.095 5.327 1.00 97.31 90 VAL A C 1
ATOM 679 O O . VAL A 1 90 ? -20.780 2.334 4.392 1.00 97.31 90 VAL A O 1
ATOM 682 N N . SER A 1 91 ? -21.147 4.257 5.492 1.00 95.31 91 SER A N 1
ATOM 683 C CA . SER A 1 91 ? -21.984 4.787 4.404 1.00 95.31 91 SER A CA 1
ATOM 684 C C . SER A 1 91 ? -21.147 5.025 3.142 1.00 95.31 91 SER A C 1
ATOM 686 O O . SER A 1 91 ? -19.940 5.257 3.248 1.00 95.31 91 SER A O 1
ATOM 688 N N . PRO A 1 92 ? -21.764 5.026 1.944 1.00 93.69 92 PRO A N 1
ATOM 689 C CA . PRO A 1 92 ? -21.109 5.482 0.723 1.00 93.69 92 PRO A CA 1
ATOM 690 C C . PRO A 1 92 ? -20.413 6.836 0.935 1.00 93.69 92 PRO A C 1
ATOM 692 O O . PRO A 1 92 ? -21.095 7.827 1.212 1.00 93.69 92 PRO A O 1
ATOM 695 N N . PRO A 1 93 ? -19.072 6.888 0.854 1.00 89.44 93 PRO A N 1
ATOM 696 C CA . PRO A 1 93 ? -18.331 8.087 1.210 1.00 89.44 93 PRO A CA 1
ATOM 697 C C . PRO A 1 93 ? -18.526 9.189 0.167 1.00 89.44 93 PRO A C 1
ATOM 699 O O . PRO A 1 93 ? -18.459 8.945 -1.037 1.00 89.44 93 PRO A O 1
ATOM 702 N N . THR A 1 94 ? -18.727 10.418 0.641 1.00 87.56 94 THR A N 1
ATOM 703 C CA . THR A 1 94 ? -18.779 11.633 -0.192 1.00 87.56 94 THR A CA 1
ATOM 704 C C . THR A 1 94 ? -17.478 12.435 -0.153 1.00 87.56 94 THR A C 1
ATOM 706 O O . THR A 1 94 ? -17.301 13.359 -0.941 1.00 87.56 94 THR A O 1
ATOM 709 N N . GLU A 1 95 ? -16.581 12.097 0.771 1.00 90.25 95 GLU A N 1
ATOM 710 C CA . GLU A 1 95 ? -15.282 12.737 0.977 1.00 90.25 95 GLU A CA 1
ATOM 711 C C . GLU A 1 95 ? -14.141 11.792 0.573 1.00 90.25 95 GLU A C 1
ATOM 713 O O . GLU A 1 95 ? -14.328 10.579 0.473 1.00 90.25 95 GLU A O 1
ATOM 718 N N . SER A 1 96 ? -12.935 12.334 0.374 1.00 90.06 96 SER A N 1
ATOM 719 C CA . SER A 1 96 ? -11.735 11.545 0.043 1.00 90.06 96 SER A CA 1
ATOM 720 C C . SER A 1 96 ? -11.175 10.751 1.231 1.00 90.06 96 SER A C 1
ATOM 722 O O . SER A 1 96 ? -10.280 9.917 1.063 1.00 90.06 96 SER A O 1
ATOM 724 N N . ARG A 1 97 ? -11.696 10.986 2.443 1.00 92.50 97 ARG A N 1
ATOM 725 C CA . ARG A 1 97 ? -11.358 10.245 3.660 1.00 92.50 97 ARG A CA 1
ATOM 726 C C . ARG A 1 97 ? -12.573 10.098 4.568 1.00 92.50 97 ARG A C 1
ATOM 728 O O . ARG A 1 97 ? -13.440 10.960 4.593 1.00 92.50 97 ARG A O 1
ATOM 735 N N . VAL A 1 98 ? -12.583 9.036 5.365 1.00 94.62 98 VAL A N 1
ATOM 736 C CA . VAL A 1 98 ? -13.537 8.830 6.463 1.00 94.62 98 VAL A CA 1
ATOM 737 C C . VAL A 1 98 ? -12.791 8.589 7.771 1.00 94.62 98 VAL A C 1
ATOM 739 O O . VAL A 1 98 ? -11.671 8.077 7.773 1.00 94.62 98 VAL A O 1
ATOM 742 N N . GLY A 1 99 ? -13.396 8.970 8.894 1.00 95.50 99 GLY A N 1
ATOM 743 C CA . GLY A 1 99 ? -12.860 8.705 10.227 1.00 95.50 99 GLY A CA 1
ATOM 744 C C . GLY A 1 99 ? -13.573 7.529 10.884 1.00 95.50 99 GLY A C 1
ATOM 745 O O . GLY A 1 99 ? -14.795 7.547 11.006 1.00 95.50 99 GLY A O 1
ATOM 746 N N . VAL A 1 100 ? -12.819 6.535 11.353 1.00 96.81 100 VAL A N 1
ATOM 747 C CA . VAL A 1 100 ? -13.342 5.438 12.179 1.00 96.81 100 VAL A CA 1
ATOM 748 C C . VAL A 1 100 ? -12.885 5.646 13.613 1.00 96.81 100 VAL A C 1
ATOM 750 O O . VAL A 1 100 ? -11.688 5.686 13.898 1.00 96.81 100 VAL A O 1
ATOM 753 N N . LYS A 1 101 ? -13.833 5.773 14.537 1.00 97.00 101 LYS A N 1
ATOM 754 C CA . LYS A 1 101 ? -13.525 5.938 15.955 1.00 97.00 101 LYS A CA 1
ATOM 755 C C . LYS A 1 101 ? -13.103 4.594 16.549 1.00 97.00 101 LYS A C 1
ATOM 757 O O . LYS A 1 101 ? -13.853 3.631 16.452 1.00 97.00 101 LYS A O 1
ATOM 762 N N . LEU A 1 102 ? -11.942 4.532 17.193 1.00 93.81 102 LEU A N 1
ATOM 763 C CA . LEU A 1 102 ? -11.481 3.360 17.936 1.00 93.81 102 LEU A CA 1
ATOM 764 C C . LEU A 1 102 ? -11.594 3.623 19.436 1.00 93.81 102 LEU A C 1
ATOM 766 O O . LEU A 1 102 ? -11.053 4.613 19.939 1.00 93.81 102 LEU A O 1
ATOM 770 N N . THR A 1 103 ? -12.281 2.729 20.145 1.00 94.25 103 THR A N 1
ATOM 771 C CA . THR A 1 103 ? -12.477 2.816 21.597 1.00 94.25 103 THR A CA 1
ATOM 772 C C . THR A 1 103 ? -11.922 1.574 22.285 1.00 94.25 103 THR A C 1
ATOM 774 O O . THR A 1 103 ? -12.091 0.450 21.817 1.00 94.25 103 THR A O 1
ATOM 777 N N . ALA A 1 104 ? -11.224 1.768 23.403 1.00 92.12 104 ALA A N 1
ATOM 778 C CA . ALA A 1 104 ? -10.679 0.679 24.206 1.00 92.12 104 ALA A CA 1
ATOM 779 C C . ALA A 1 104 ? -10.770 1.027 25.694 1.00 92.12 104 ALA A C 1
ATOM 781 O O . ALA A 1 104 ? -10.718 2.194 26.095 1.00 92.12 104 ALA A O 1
ATOM 782 N N . ARG A 1 105 ? -10.894 0.011 26.555 1.00 88.44 105 ARG A N 1
ATOM 783 C CA . ARG A 1 105 ? -10.977 0.247 28.004 1.00 88.44 105 ARG A CA 1
ATOM 784 C C . ARG A 1 105 ? -9.709 0.935 28.507 1.00 88.44 105 ARG A C 1
ATOM 786 O O . ARG A 1 105 ? -8.608 0.442 28.293 1.00 88.44 105 ARG A O 1
ATOM 793 N N . ARG A 1 106 ? -9.882 2.022 29.271 1.00 83.94 106 ARG A N 1
ATOM 794 C CA . ARG A 1 106 ? -8.780 2.805 29.871 1.00 83.94 106 ARG A CA 1
ATOM 795 C C . ARG A 1 106 ? -7.811 3.393 28.834 1.00 83.94 106 ARG A C 1
ATOM 797 O O . ARG A 1 106 ? -6.664 3.682 29.179 1.00 83.94 106 ARG A O 1
ATOM 804 N N . ALA A 1 107 ? -8.290 3.597 27.609 1.00 85.38 107 ALA A N 1
ATOM 805 C CA . ALA A 1 107 ? -7.630 4.369 26.570 1.00 85.38 107 ALA A CA 1
ATOM 806 C C . ALA A 1 107 ? -8.466 5.612 26.238 1.00 85.38 107 ALA A C 1
ATOM 808 O O . ALA A 1 107 ? -9.691 5.564 26.366 1.00 85.38 107 ALA A O 1
ATOM 809 N N . PRO A 1 108 ? -7.842 6.730 25.837 1.00 86.19 108 PRO A N 1
ATOM 810 C CA . PRO A 1 108 ? -8.575 7.787 25.157 1.00 86.19 108 PRO A CA 1
ATOM 811 C C . PRO A 1 108 ? -9.107 7.266 23.816 1.00 86.19 108 PRO A C 1
ATOM 813 O O . PRO A 1 108 ? -8.432 6.484 23.142 1.00 86.19 108 PRO A O 1
ATOM 816 N N . ASP A 1 109 ? -10.293 7.729 23.430 1.00 90.38 109 ASP A N 1
ATOM 817 C CA . ASP A 1 109 ? -10.819 7.486 22.090 1.00 90.38 109 ASP A CA 1
ATOM 818 C C . ASP A 1 109 ? -9.897 8.129 21.046 1.00 90.38 109 ASP A C 1
ATOM 820 O O . ASP A 1 109 ? -9.395 9.239 21.242 1.00 90.38 109 ASP A O 1
ATOM 824 N N . THR A 1 110 ? -9.701 7.445 19.923 1.00 91.06 110 THR A N 1
ATOM 825 C CA . THR A 1 110 ? -8.913 7.943 18.788 1.00 91.06 110 THR A CA 1
ATOM 826 C C . THR A 1 110 ? -9.691 7.773 17.488 1.00 91.06 110 THR A C 1
ATOM 828 O O . THR A 1 110 ? -10.652 7.005 17.433 1.00 91.06 110 THR A O 1
ATOM 831 N N . VAL A 1 111 ? -9.305 8.493 16.438 1.00 92.75 111 VAL A N 1
ATOM 832 C CA . VAL A 1 111 ? -9.929 8.395 15.114 1.00 92.75 111 VAL A CA 1
ATOM 833 C C . VAL A 1 111 ? -8.885 7.918 14.119 1.00 92.75 111 VAL A C 1
ATOM 835 O O . VAL A 1 111 ? -7.912 8.617 13.853 1.00 92.75 111 VAL A O 1
ATOM 838 N N . ALA A 1 112 ? -9.103 6.730 13.563 1.00 92.38 112 ALA A N 1
ATOM 839 C CA . ALA A 1 112 ? -8.307 6.199 12.473 1.00 92.38 112 ALA A CA 1
ATOM 840 C C . ALA A 1 112 ? -8.818 6.778 11.142 1.00 92.38 112 ALA A C 1
ATOM 842 O O . ALA A 1 112 ? -9.985 6.560 10.799 1.00 92.38 112 ALA A O 1
ATOM 843 N N . PRO A 1 113 ? -7.989 7.519 10.387 1.00 93.62 113 PRO A N 1
ATOM 844 C CA . PRO A 1 113 ? -8.359 7.973 9.055 1.00 93.62 113 PRO A CA 1
ATOM 845 C C . PRO A 1 113 ? -8.302 6.807 8.061 1.00 93.62 113 PRO A C 1
ATOM 847 O O . PRO A 1 113 ? -7.373 6.000 8.100 1.00 93.62 113 PRO A O 1
ATOM 850 N N . ALA A 1 114 ? -9.263 6.744 7.144 1.00 95.81 114 ALA A N 1
ATOM 851 C CA . ALA A 1 114 ? -9.277 5.797 6.037 1.00 95.81 114 ALA A CA 1
ATOM 852 C C . ALA A 1 114 ? -9.486 6.523 4.705 1.00 95.81 114 ALA A C 1
ATOM 854 O O . ALA A 1 114 ? -10.452 7.270 4.549 1.00 95.81 114 ALA A O 1
ATOM 855 N N . TYR A 1 115 ? -8.586 6.307 3.746 1.00 95.75 115 TYR A N 1
ATOM 856 C CA . TYR A 1 115 ? -8.705 6.862 2.398 1.00 95.75 115 TYR A CA 1
ATOM 857 C C . TYR A 1 115 ? -9.831 6.233 1.591 1.00 95.75 115 TYR A C 1
ATOM 859 O O . TYR A 1 115 ? -10.054 5.028 1.640 1.00 95.75 115 TYR A O 1
ATOM 867 N N . VAL A 1 116 ? -10.483 7.047 0.774 1.00 95.38 116 VAL A N 1
ATOM 868 C CA . VAL A 1 116 ? -11.512 6.610 -0.164 1.00 95.38 116 VAL A CA 1
ATOM 869 C C . VAL A 1 116 ? -10.921 6.625 -1.566 1.00 95.38 116 VAL A C 1
ATOM 871 O O . VAL A 1 116 ? -10.372 7.634 -1.997 1.00 95.38 116 VAL A O 1
ATOM 874 N N . VAL A 1 117 ? -11.039 5.511 -2.290 1.00 93.44 117 VAL A N 1
ATOM 875 C CA . VAL A 1 117 ? -10.655 5.457 -3.706 1.00 93.44 117 VAL A CA 1
ATOM 876 C C . VAL A 1 117 ? -11.745 6.142 -4.547 1.00 93.44 117 VAL A C 1
ATOM 878 O O . VAL A 1 117 ? -12.890 5.676 -4.524 1.00 93.44 117 VAL A O 1
ATOM 881 N N . PRO A 1 118 ? -11.432 7.203 -5.318 1.00 90.81 118 PRO A N 1
ATOM 882 C CA . PRO A 1 118 ? -12.420 7.914 -6.128 1.00 90.81 118 PRO A CA 1
ATOM 883 C C . PRO A 1 118 ? -13.098 7.018 -7.167 1.00 90.81 118 PRO A C 1
ATOM 885 O O . PRO A 1 118 ? -12.450 6.190 -7.808 1.00 90.81 118 PRO A O 1
ATOM 888 N N . ALA A 1 119 ? -14.402 7.199 -7.390 1.00 87.31 119 ALA A N 1
ATOM 889 C CA . ALA A 1 119 ? -15.205 6.470 -8.385 1.00 87.31 119 ALA A CA 1
ATOM 890 C C . ALA A 1 119 ? -15.023 6.976 -9.836 1.00 87.31 119 ALA A C 1
ATOM 892 O O . ALA A 1 119 ? -15.960 6.950 -10.627 1.00 87.31 119 ALA A O 1
ATOM 893 N N . ASP A 1 120 ? -13.826 7.444 -10.194 1.00 87.31 120 ASP A N 1
ATOM 894 C CA . ASP A 1 120 ? -13.522 8.099 -11.478 1.00 87.31 120 ASP A CA 1
ATOM 895 C C . ASP A 1 120 ? -13.017 7.140 -12.577 1.00 87.31 120 ASP A C 1
ATOM 897 O O . ASP A 1 120 ? -12.710 7.551 -13.700 1.00 87.31 120 ASP A O 1
ATOM 901 N N . GLY A 1 121 ? -12.933 5.846 -12.256 1.00 86.75 121 GLY A N 1
ATOM 902 C CA . GLY A 1 121 ? -12.489 4.794 -13.166 1.00 86.75 121 GLY A CA 1
ATOM 903 C C . GLY A 1 121 ? -10.973 4.704 -13.358 1.00 86.75 121 GLY A C 1
ATOM 904 O O . GLY A 1 121 ? -10.538 3.873 -14.155 1.00 86.75 121 GLY A O 1
ATOM 905 N N . ARG A 1 122 ? -10.161 5.501 -12.645 1.00 90.75 122 ARG A N 1
ATOM 906 C CA . ARG A 1 122 ? -8.701 5.330 -12.655 1.00 90.75 122 ARG A CA 1
ATOM 907 C C . ARG A 1 122 ? -8.299 3.982 -12.038 1.00 90.75 122 ARG A C 1
ATOM 909 O O . ARG A 1 122 ? -9.019 3.471 -11.160 1.00 90.75 122 ARG A O 1
ATOM 916 N N . PRO A 1 123 ? -7.178 3.391 -12.496 1.00 95.06 123 PRO A N 1
ATOM 917 C CA . PRO A 1 123 ? -6.620 2.218 -11.847 1.00 95.06 123 PRO A CA 1
ATOM 918 C C . PRO A 1 123 ? -6.148 2.565 -10.432 1.00 95.06 123 PRO A C 1
ATOM 920 O O . PRO A 1 123 ? -5.788 3.702 -10.136 1.00 95.06 123 PRO A O 1
ATOM 923 N N . LEU A 1 124 ? -6.124 1.563 -9.561 1.00 96.94 124 LEU A N 1
ATOM 924 C CA . LEU A 1 124 ? -5.383 1.649 -8.310 1.00 96.94 124 LEU A CA 1
ATOM 925 C C . LEU A 1 124 ? -3.892 1.774 -8.623 1.00 96.94 124 LEU A C 1
ATOM 927 O O . LEU A 1 124 ? -3.403 1.155 -9.568 1.00 96.94 124 LEU A O 1
ATOM 931 N N . VAL A 1 125 ? -3.165 2.509 -7.791 1.00 98.12 125 VAL A N 1
ATOM 932 C CA . VAL A 1 125 ? -1.702 2.529 -7.828 1.00 98.12 125 VAL A CA 1
ATOM 933 C C . VAL A 1 125 ? -1.200 1.818 -6.590 1.00 98.12 125 VAL A C 1
ATOM 935 O O . VAL A 1 125 ? -1.518 2.228 -5.472 1.00 98.12 125 VAL A O 1
ATOM 938 N N . VAL A 1 126 ? -0.433 0.751 -6.792 1.00 98.50 126 VAL A N 1
ATOM 939 C CA . VAL A 1 126 ? 0.260 0.047 -5.715 1.00 98.50 126 VAL A CA 1
ATOM 940 C C . VAL A 1 126 ? 1.754 0.228 -5.919 1.00 98.50 126 VAL A C 1
ATOM 942 O O . VAL A 1 126 ? 2.259 -0.076 -6.996 1.00 98.50 126 VAL A O 1
ATOM 945 N N . SER A 1 127 ? 2.449 0.716 -4.898 1.00 98.31 127 SER A N 1
ATOM 946 C CA . SER A 1 127 ? 3.885 0.979 -4.950 1.00 98.31 127 SER A CA 1
ATOM 947 C C . SER A 1 127 ? 4.615 0.237 -3.842 1.00 98.31 127 SER A C 1
ATOM 949 O O . SER A 1 127 ? 4.163 0.223 -2.698 1.00 98.31 127 SER A O 1
ATOM 951 N N . ASP A 1 128 ? 5.779 -0.321 -4.137 1.00 96.19 128 ASP A N 1
ATOM 952 C CA . ASP A 1 128 ? 6.774 -0.572 -3.099 1.00 96.19 128 ASP A CA 1
ATOM 953 C C . ASP A 1 128 ? 7.327 0.755 -2.525 1.00 96.19 128 ASP A C 1
ATOM 955 O O . ASP A 1 128 ? 7.083 1.835 -3.074 1.00 96.19 128 ASP A O 1
ATOM 959 N N . ILE A 1 129 ? 8.011 0.694 -1.377 1.00 92.62 129 ILE A N 1
ATOM 960 C CA . ILE A 1 129 ? 8.652 1.849 -0.733 1.00 92.62 129 ILE A CA 1
ATOM 961 C C . ILE A 1 129 ? 10.179 1.794 -0.855 1.00 92.62 129 ILE A C 1
ATOM 963 O O . ILE A 1 129 ? 10.795 2.794 -1.230 1.00 92.62 129 ILE A O 1
ATOM 967 N N . ASP A 1 130 ? 10.799 0.680 -0.468 1.00 87.69 130 ASP A N 1
ATOM 968 C CA . ASP A 1 130 ? 12.236 0.601 -0.197 1.00 87.69 130 ASP A CA 1
ATOM 969 C C . ASP A 1 130 ? 13.010 0.350 -1.498 1.00 87.69 130 ASP A C 1
ATOM 971 O O . ASP A 1 130 ? 12.788 -0.638 -2.172 1.00 87.69 130 ASP A O 1
ATOM 975 N N . ASP A 1 131 ? 13.928 1.242 -1.871 1.00 85.69 131 ASP A N 1
ATOM 976 C CA . ASP A 1 131 ? 14.605 1.276 -3.182 1.00 85.69 131 ASP A CA 1
ATOM 977 C C . ASP A 1 131 ? 13.686 1.545 -4.390 1.00 85.69 131 ASP A C 1
ATOM 979 O O . ASP A 1 131 ? 14.183 1.784 -5.492 1.00 85.69 131 ASP A O 1
ATOM 983 N N . THR A 1 132 ? 12.374 1.668 -4.175 1.00 89.31 132 THR A N 1
ATOM 984 C CA . THR A 1 132 ? 11.410 2.196 -5.154 1.00 89.31 132 THR A CA 1
ATOM 985 C C . THR A 1 132 ? 11.197 3.700 -4.989 1.00 89.31 132 THR A C 1
ATOM 987 O O . THR A 1 132 ? 11.471 4.477 -5.903 1.00 89.31 132 THR A O 1
ATOM 990 N N . VAL A 1 133 ? 10.720 4.125 -3.815 1.00 92.06 133 VAL A N 1
ATOM 991 C CA . VAL A 1 133 ? 10.438 5.532 -3.484 1.00 92.06 133 VAL A CA 1
ATOM 992 C C . VAL A 1 133 ? 11.565 6.123 -2.654 1.00 92.06 133 VAL A C 1
ATOM 994 O O . VAL A 1 133 ? 11.975 7.255 -2.889 1.00 92.06 133 VAL A O 1
ATOM 997 N N . LEU A 1 134 ? 12.079 5.358 -1.693 1.00 89.06 134 LEU A N 1
ATOM 998 C CA . LEU A 1 134 ? 13.186 5.755 -0.831 1.00 89.06 134 LEU A CA 1
ATOM 999 C C . LEU A 1 134 ? 14.486 5.133 -1.328 1.00 89.06 134 LEU A C 1
ATOM 1001 O O . LEU A 1 134 ? 14.514 3.964 -1.687 1.00 89.06 134 LEU A O 1
ATOM 1005 N N . ILE A 1 135 ? 15.593 5.864 -1.275 1.00 82.81 135 ILE A N 1
ATOM 1006 C CA . ILE A 1 135 ? 16.923 5.316 -1.547 1.00 82.81 135 ILE A CA 1
ATOM 1007 C C . ILE A 1 135 ? 17.447 4.692 -0.248 1.00 82.81 135 ILE A C 1
ATOM 1009 O O . ILE A 1 135 ? 17.816 5.403 0.689 1.00 82.81 135 ILE A O 1
ATOM 1013 N N . THR A 1 136 ? 17.470 3.355 -0.149 1.00 67.94 136 THR A N 1
ATOM 1014 C CA . THR A 1 136 ? 17.843 2.672 1.106 1.00 67.94 136 THR A CA 1
ATOM 1015 C C . THR A 1 136 ? 19.270 2.118 1.120 1.00 67.94 136 THR A C 1
ATOM 1017 O O . THR A 1 136 ? 19.829 1.901 2.205 1.00 67.94 136 THR A O 1
ATOM 1020 N N . GLY A 1 137 ? 19.918 2.031 -0.049 1.00 56.34 137 GLY A N 1
ATOM 1021 C CA . GLY A 1 137 ? 21.357 1.795 -0.206 1.00 56.34 137 GLY A CA 1
ATOM 1022 C C . GLY A 1 137 ? 21.746 0.317 -0.104 1.00 56.34 137 GLY A C 1
ATOM 1023 O O . GLY A 1 137 ? 22.370 -0.106 0.871 1.00 56.34 137 GLY A O 1
ATOM 1024 N N . VAL A 1 138 ? 21.419 -0.465 -1.136 1.00 45.44 138 VAL A N 1
ATOM 1025 C CA . VAL A 1 138 ? 21.584 -1.934 -1.180 1.00 45.44 138 VAL A CA 1
ATOM 1026 C C . VAL A 1 138 ? 23.044 -2.410 -1.082 1.00 45.44 138 VAL A C 1
ATOM 1028 O O . VAL A 1 138 ? 23.307 -3.477 -0.528 1.00 45.44 138 VAL A O 1
ATOM 1031 N N . LYS A 1 139 ? 24.039 -1.650 -1.562 1.00 41.31 139 LYS A N 1
ATOM 1032 C CA . LYS A 1 139 ? 25.405 -2.192 -1.742 1.00 41.31 139 LYS A CA 1
ATOM 1033 C C . LYS A 1 139 ? 26.375 -2.098 -0.558 1.00 41.31 139 LYS A C 1
ATOM 1035 O O . LYS A 1 139 ? 27.383 -2.797 -0.578 1.00 41.31 139 LYS A O 1
ATOM 1040 N N . GLU A 1 140 ? 26.074 -1.358 0.509 1.00 43.19 140 GLU A N 1
ATOM 1041 C CA . GLU A 1 140 ? 26.977 -1.264 1.681 1.00 43.19 140 GLU A CA 1
ATOM 1042 C C . GLU A 1 140 ? 26.337 -1.712 3.010 1.00 43.19 140 GLU A C 1
ATOM 1044 O O . GLU A 1 140 ? 26.995 -1.755 4.054 1.00 43.19 140 GLU A O 1
ATOM 1049 N N . ARG A 1 141 ? 25.054 -2.102 3.001 1.00 42.62 141 ARG A N 1
ATOM 1050 C CA . ARG A 1 141 ? 24.245 -2.239 4.225 1.00 42.62 141 ARG A CA 1
ATOM 1051 C C . ARG A 1 141 ? 23.873 -3.647 4.670 1.00 42.62 141 ARG A C 1
ATOM 1053 O O . ARG A 1 141 ? 23.244 -3.765 5.719 1.00 42.62 141 ARG A O 1
ATOM 1060 N N . LEU A 1 142 ? 24.394 -4.710 4.053 1.00 42.09 142 LEU A N 1
ATOM 1061 C CA . LEU A 1 142 ? 24.381 -6.026 4.722 1.00 42.09 142 LEU A CA 1
ATOM 1062 C C . LEU A 1 142 ? 25.155 -6.019 6.064 1.00 42.09 142 LEU A C 1
ATOM 1064 O O . LEU A 1 142 ? 24.999 -6.930 6.869 1.00 42.09 142 LEU A O 1
ATOM 1068 N N . LYS A 1 143 ? 25.934 -4.961 6.354 1.00 38.41 143 LYS A N 1
ATOM 1069 C CA . LYS A 1 143 ? 26.535 -4.689 7.674 1.00 38.41 143 LYS A CA 1
ATOM 1070 C C . LYS A 1 143 ? 25.780 -3.671 8.546 1.00 38.41 143 LYS A C 1
ATOM 1072 O O . LYS A 1 143 ? 26.192 -3.452 9.681 1.00 38.41 143 LYS A O 1
ATOM 1077 N N . MET A 1 144 ? 24.713 -3.025 8.067 1.00 37.84 144 MET A N 1
ATOM 1078 C CA . MET A 1 144 ? 24.084 -1.884 8.754 1.00 37.84 144 MET A CA 1
ATOM 1079 C C . MET A 1 144 ? 22.554 -1.935 8.802 1.00 37.84 144 MET A C 1
ATOM 1081 O O . MET A 1 144 ? 21.893 -0.913 8.638 1.00 37.84 144 MET A O 1
ATOM 1085 N N . VAL A 1 145 ? 21.982 -3.082 9.160 1.00 43.56 145 VAL A N 1
ATOM 1086 C CA . VAL A 1 145 ? 20.582 -3.135 9.629 1.00 43.56 145 VAL A CA 1
ATOM 1087 C C . VAL A 1 145 ? 20.371 -2.197 10.840 1.00 43.56 145 VAL A C 1
ATOM 1089 O O . VAL A 1 145 ? 19.292 -1.653 11.039 1.00 43.56 145 VAL A O 1
ATOM 1092 N N . GLY A 1 146 ? 21.431 -1.894 11.601 1.00 41.81 146 GLY A N 1
ATOM 1093 C CA . GLY A 1 146 ? 21.359 -1.036 12.787 1.00 41.81 146 GLY A CA 1
ATOM 1094 C C . GLY A 1 146 ? 21.341 0.485 12.566 1.00 41.81 146 GLY A C 1
ATOM 1095 O O . GLY A 1 146 ? 20.983 1.192 13.497 1.00 41.81 146 GLY A O 1
ATOM 1096 N N . ARG A 1 147 ? 21.717 1.035 11.397 1.00 36.72 147 ARG A N 1
ATOM 1097 C CA . ARG A 1 147 ? 21.870 2.508 11.222 1.00 36.72 147 ARG A CA 1
ATOM 1098 C C . ARG A 1 147 ? 20.722 3.192 10.481 1.00 36.72 147 ARG A C 1
ATOM 1100 O O . ARG A 1 147 ? 20.449 4.361 10.740 1.00 36.72 147 ARG A O 1
ATOM 1107 N N . THR A 1 148 ? 19.994 2.471 9.632 1.00 45.16 148 THR A N 1
ATOM 1108 C CA . THR A 1 148 ? 18.799 2.982 8.925 1.00 45.16 148 THR A CA 1
ATOM 1109 C C . THR A 1 148 ? 17.633 3.272 9.875 1.00 45.16 148 THR A C 1
ATOM 1111 O O . THR A 1 148 ? 16.746 4.071 9.571 1.00 45.16 148 THR A O 1
ATOM 1114 N N . LEU A 1 149 ? 17.680 2.672 11.066 1.00 47.50 149 LEU A N 1
ATOM 1115 C CA . LEU A 1 149 ? 16.763 2.906 12.173 1.00 47.50 149 LEU A CA 1
ATOM 1116 C C . LEU A 1 149 ? 17.121 4.167 12.986 1.00 47.50 149 LEU A C 1
ATOM 1118 O O . LEU A 1 149 ? 16.514 4.389 14.020 1.00 47.50 149 LEU A O 1
ATOM 1122 N N . ILE A 1 150 ? 18.078 5.019 12.591 1.00 44.03 150 ILE A N 1
ATOM 1123 C CA . ILE A 1 150 ? 18.582 6.091 13.487 1.00 44.03 150 ILE A CA 1
ATOM 1124 C C . ILE A 1 150 ? 18.678 7.486 12.825 1.00 44.03 150 ILE A C 1
ATOM 1126 O O . ILE A 1 150 ? 18.717 8.476 13.544 1.00 44.03 150 ILE A O 1
ATOM 1130 N N . GLY A 1 151 ? 18.648 7.599 11.490 1.00 46.72 151 GLY A N 1
ATOM 1131 C CA . GLY A 1 151 ? 18.760 8.897 10.781 1.00 46.72 151 GLY A CA 1
ATOM 1132 C C . GLY A 1 151 ? 17.519 9.802 10.855 1.00 46.72 151 GLY A C 1
ATOM 1133 O O . GLY A 1 151 ? 16.411 9.309 11.064 1.00 46.72 151 GLY A O 1
ATOM 1134 N N . ASP A 1 152 ? 17.672 11.113 10.680 1.00 52.78 152 ASP A N 1
ATOM 1135 C CA . ASP A 1 152 ? 16.533 12.040 10.597 1.00 52.78 152 ASP A CA 1
ATOM 1136 C C . ASP A 1 152 ? 15.619 11.633 9.414 1.00 52.78 152 ASP A C 1
ATOM 1138 O O . ASP A 1 152 ? 16.136 11.190 8.384 1.00 52.78 152 ASP A O 1
ATOM 1142 N N . PRO A 1 153 ? 14.276 11.704 9.514 1.00 50.78 153 PRO A N 1
ATOM 1143 C CA . PRO A 1 153 ? 13.391 11.554 8.357 1.00 50.78 153 PRO A CA 1
ATOM 1144 C C . PRO A 1 153 ? 13.788 12.409 7.145 1.00 50.78 153 PRO A C 1
ATOM 1146 O O . PRO A 1 153 ? 13.528 11.973 6.025 1.00 50.78 153 PRO A O 1
ATOM 1149 N N . THR A 1 154 ? 14.446 13.560 7.359 1.00 53.12 154 THR A N 1
ATOM 1150 C CA . THR A 1 154 ? 14.998 14.420 6.294 1.00 53.12 154 THR A CA 1
ATOM 1151 C C . THR A 1 154 ? 16.292 13.894 5.668 1.00 53.12 154 THR A C 1
ATOM 1153 O O . THR A 1 154 ? 16.691 14.374 4.613 1.00 53.12 154 THR A O 1
ATOM 1156 N N . ASP A 1 155 ? 16.973 12.942 6.313 1.00 55.88 155 ASP A N 1
ATOM 1157 C CA . ASP A 1 155 ? 18.232 12.357 5.828 1.00 55.88 155 ASP A CA 1
ATOM 1158 C C . ASP A 1 155 ? 17.994 11.205 4.836 1.00 55.88 155 ASP A C 1
ATOM 1160 O O . ASP A 1 155 ? 18.948 10.645 4.291 1.00 55.88 155 ASP A O 1
ATOM 1164 N N . ARG A 1 156 ? 16.738 10.776 4.648 1.00 66.12 156 ARG A N 1
ATOM 1165 C CA . ARG A 1 156 ? 16.387 9.745 3.667 1.00 66.12 156 ARG A CA 1
ATOM 1166 C C . ARG A 1 156 ? 16.116 10.405 2.328 1.00 66.12 156 ARG A C 1
ATOM 1168 O O . ARG A 1 156 ? 15.150 11.135 2.187 1.00 66.12 156 ARG A O 1
ATOM 1175 N N . GLU A 1 157 ? 16.941 10.099 1.340 1.00 78.00 157 GLU A N 1
ATOM 1176 C CA . GLU A 1 157 ? 16.721 10.577 -0.021 1.00 78.00 157 GLU A CA 1
ATOM 1177 C C . GLU A 1 157 ? 15.553 9.823 -0.675 1.00 78.00 157 GLU A C 1
ATOM 1179 O O . GLU A 1 157 ? 15.425 8.600 -0.547 1.00 78.00 157 GLU A O 1
ATOM 1184 N N . VAL A 1 158 ? 14.698 10.565 -1.375 1.00 88.50 158 VAL A N 1
ATOM 1185 C CA . VAL A 1 158 ? 13.659 10.023 -2.255 1.00 88.50 158 VAL A CA 1
ATOM 1186 C C . VAL A 1 158 ? 14.213 9.926 -3.667 1.00 88.50 158 VAL A C 1
ATOM 1188 O O . VAL A 1 158 ? 15.042 10.730 -4.077 1.00 88.50 158 VAL A O 1
ATOM 1191 N N . VAL A 1 159 ? 13.756 8.930 -4.414 1.00 91.25 159 VAL A N 1
ATOM 1192 C CA . VAL A 1 159 ? 14.123 8.756 -5.815 1.00 91.25 159 VAL A CA 1
ATOM 1193 C C . VAL A 1 159 ? 13.579 9.916 -6.646 1.00 91.25 159 VAL A C 1
ATOM 1195 O O . VAL A 1 159 ? 12.365 10.129 -6.717 1.00 91.25 159 VAL A O 1
ATOM 1198 N N . ASP A 1 160 ? 14.481 10.626 -7.319 1.00 92.50 160 ASP A N 1
ATOM 1199 C CA . ASP A 1 160 ? 14.138 11.752 -8.183 1.00 92.50 160 ASP A CA 1
ATOM 1200 C C . ASP A 1 160 ? 13.080 11.364 -9.229 1.00 92.50 160 ASP A C 1
ATOM 1202 O O . ASP A 1 160 ? 13.204 10.377 -9.950 1.00 92.50 160 ASP A O 1
ATOM 1206 N N . GLY A 1 161 ? 12.003 12.148 -9.305 1.00 94.12 161 GLY A N 1
ATOM 1207 C CA . GLY A 1 161 ? 10.892 11.925 -10.237 1.00 94.12 161 GLY A CA 1
ATOM 1208 C C . GLY A 1 161 ? 9.844 10.898 -9.788 1.00 94.12 161 GLY A C 1
ATOM 1209 O O . GLY A 1 161 ? 8.728 10.929 -10.309 1.00 94.12 161 GLY A O 1
ATOM 1210 N N . MET A 1 162 ? 10.124 10.055 -8.786 1.00 96.44 162 MET A N 1
ATOM 1211 C CA . MET A 1 162 ? 9.155 9.072 -8.281 1.00 96.44 162 MET A CA 1
ATOM 1212 C C . MET A 1 162 ? 7.895 9.705 -7.653 1.00 96.44 162 MET A C 1
ATOM 1214 O O . MET A 1 162 ? 6.796 9.255 -7.986 1.00 96.44 162 MET A O 1
ATOM 1218 N N . PRO A 1 163 ? 7.975 10.780 -6.831 1.00 95.31 163 PRO A N 1
ATOM 1219 C CA . PRO A 1 163 ? 6.776 11.464 -6.330 1.00 95.31 163 PRO A CA 1
ATOM 1220 C C . PRO A 1 163 ? 5.859 11.945 -7.461 1.00 95.31 163 PRO A C 1
ATOM 1222 O O . PRO A 1 163 ? 4.645 11.756 -7.408 1.00 95.31 163 PRO A O 1
ATOM 1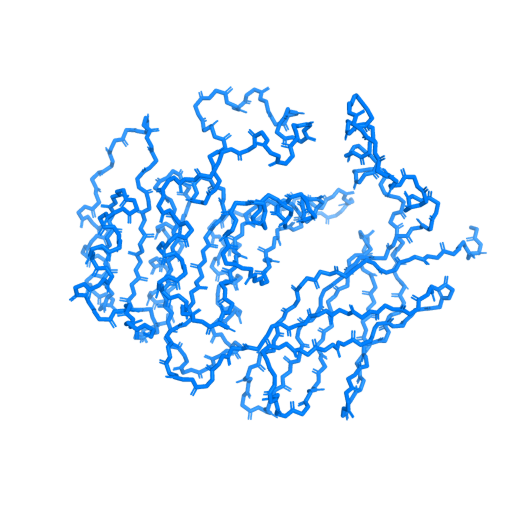225 N N . GLY A 1 164 ? 6.454 12.517 -8.515 1.00 95.12 164 GLY A N 1
ATOM 1226 C CA . GLY A 1 164 ? 5.735 13.007 -9.689 1.00 95.12 164 GLY A CA 1
ATOM 1227 C C . GLY A 1 164 ? 5.082 11.882 -10.491 1.00 95.12 164 GLY A C 1
ATOM 1228 O O . GLY A 1 164 ? 3.921 12.009 -10.873 1.00 95.12 164 GLY A O 1
ATOM 1229 N N . LEU A 1 165 ? 5.788 10.763 -10.690 1.00 96.44 165 LEU A N 1
ATOM 1230 C CA . LEU A 1 165 ? 5.240 9.565 -11.332 1.00 96.44 165 LEU A CA 1
ATOM 1231 C C . LEU A 1 165 ? 4.023 9.028 -10.570 1.00 96.44 165 LEU A C 1
ATOM 1233 O O . LEU A 1 165 ? 2.961 8.833 -11.161 1.00 96.44 165 LEU A O 1
ATOM 1237 N N . LEU A 1 166 ? 4.157 8.825 -9.257 1.00 97.06 166 LEU A N 1
ATOM 1238 C CA . LEU A 1 166 ? 3.073 8.311 -8.420 1.00 97.06 166 LEU A CA 1
ATOM 1239 C C . LEU A 1 166 ? 1.870 9.261 -8.402 1.00 97.06 166 LEU A C 1
ATOM 1241 O O . LEU A 1 166 ? 0.732 8.806 -8.515 1.00 97.06 166 LEU A O 1
ATOM 1245 N N . ALA A 1 167 ? 2.107 10.574 -8.321 1.00 95.00 167 ALA A N 1
ATOM 1246 C CA . ALA A 1 167 ? 1.047 11.578 -8.364 1.00 95.00 167 ALA A CA 1
ATOM 1247 C C . ALA A 1 167 ? 0.312 11.579 -9.714 1.00 95.00 167 ALA A C 1
ATOM 1249 O O . ALA A 1 167 ? -0.916 11.672 -9.752 1.00 95.00 167 ALA A O 1
ATOM 1250 N N . ALA A 1 168 ? 1.050 11.442 -10.818 1.00 94.75 168 ALA A N 1
ATOM 1251 C CA . ALA A 1 168 ? 0.496 11.392 -12.166 1.00 94.75 168 ALA A CA 1
ATOM 1252 C C . ALA A 1 168 ? -0.373 10.141 -12.392 1.00 94.75 168 ALA A C 1
ATOM 1254 O O . ALA A 1 168 ? -1.453 10.237 -12.979 1.00 94.75 168 ALA A O 1
ATOM 1255 N N . LEU A 1 169 ? 0.074 8.985 -11.891 1.00 95.19 169 LEU A N 1
ATOM 1256 C CA . LEU A 1 169 ? -0.665 7.723 -11.971 1.00 95.19 169 LEU A CA 1
ATOM 1257 C C . LEU A 1 169 ? -1.930 7.743 -11.105 1.00 95.19 169 LEU A C 1
ATOM 1259 O O . LEU A 1 169 ? -3.013 7.414 -11.587 1.00 95.19 169 LEU A O 1
ATOM 1263 N N . ALA A 1 170 ? -1.804 8.135 -9.833 1.00 92.75 170 ALA A N 1
ATOM 1264 C CA . ALA A 1 170 ? -2.924 8.109 -8.895 1.00 92.75 170 ALA A CA 1
ATOM 1265 C C . ALA A 1 170 ? -3.976 9.159 -9.270 1.00 92.75 170 ALA A C 1
ATOM 1267 O O . ALA A 1 170 ? -5.176 8.886 -9.288 1.00 92.75 170 ALA A O 1
ATOM 1268 N N . GLY A 1 171 ? -3.525 10.355 -9.645 1.00 88.81 171 GLY A N 1
ATOM 1269 C CA . GLY A 1 171 ? -4.392 11.506 -9.816 1.00 88.81 171 GLY A CA 1
ATOM 1270 C C . GLY A 1 171 ? -4.739 12.187 -8.499 1.00 88.81 171 GLY A C 1
ATOM 1271 O O . GLY A 1 171 ? -4.297 11.814 -7.413 1.00 88.81 171 GLY A O 1
ATOM 1272 N N . LYS A 1 172 ? -5.543 13.242 -8.614 1.00 83.06 172 LYS A N 1
ATOM 1273 C CA . LYS A 1 172 ? -5.938 14.059 -7.472 1.00 83.06 172 LYS A CA 1
ATOM 1274 C C . LYS A 1 172 ? -6.852 13.270 -6.529 1.00 83.06 172 LYS A C 1
ATOM 1276 O O . LYS A 1 172 ? -7.774 12.601 -6.983 1.00 83.06 172 LYS A O 1
ATOM 1281 N N . ASP A 1 173 ? -6.608 13.398 -5.226 1.00 82.06 173 ASP A N 1
ATOM 1282 C CA . ASP A 1 173 ? -7.418 12.824 -4.141 1.00 82.06 173 ASP A CA 1
ATOM 1283 C C . ASP A 1 173 ? -7.484 11.281 -4.102 1.00 82.06 173 ASP A C 1
ATOM 1285 O O . ASP A 1 173 ? -8.154 10.721 -3.233 1.00 82.06 173 ASP A O 1
ATOM 1289 N N . ALA A 1 174 ? -6.763 10.585 -4.987 1.00 87.81 174 ALA A N 1
ATOM 1290 C CA . ALA A 1 174 ? -6.642 9.133 -4.977 1.00 87.81 174 ALA A CA 1
ATOM 1291 C C . ALA A 1 174 ? -5.425 8.687 -4.146 1.00 87.81 174 ALA A C 1
ATOM 1293 O O . ALA A 1 174 ? -4.343 9.265 -4.282 1.00 87.81 174 ALA A O 1
ATOM 1294 N N . PRO A 1 175 ? -5.564 7.654 -3.297 1.00 94.06 175 PRO A N 1
ATOM 1295 C CA . PRO A 1 175 ? -4.437 7.131 -2.540 1.00 94.06 175 PRO A CA 1
ATOM 1296 C C . PRO A 1 175 ? -3.513 6.280 -3.418 1.00 94.06 175 PRO A C 1
ATOM 1298 O O . PRO A 1 175 ? -3.969 5.539 -4.292 1.00 94.06 175 PRO A O 1
ATOM 1301 N N . VAL A 1 176 ? -2.222 6.301 -3.094 1.00 97.25 176 VAL A N 1
ATOM 1302 C CA . VAL A 1 176 ? -1.281 5.242 -3.484 1.00 97.25 176 VAL A CA 1
ATOM 1303 C C . VAL A 1 176 ? -1.251 4.198 -2.370 1.00 97.25 176 VAL A C 1
ATOM 1305 O O . VAL A 1 176 ? -1.087 4.537 -1.200 1.00 97.25 176 VAL A O 1
ATOM 1308 N N . PHE A 1 177 ? -1.420 2.926 -2.714 1.00 98.12 177 PHE A N 1
ATOM 1309 C CA . PHE A 1 177 ? -1.292 1.824 -1.766 1.00 98.12 177 PHE A CA 1
ATOM 1310 C C . PHE A 1 177 ? 0.171 1.412 -1.678 1.00 98.12 177 PHE A C 1
ATOM 1312 O O . PHE A 1 177 ? 0.725 0.881 -2.636 1.00 98.12 177 PHE A O 1
ATOM 1319 N N . TYR A 1 178 ? 0.805 1.631 -0.534 1.00 97.62 178 TYR A N 1
ATOM 1320 C CA . TYR A 1 178 ? 2.201 1.255 -0.355 1.00 97.62 178 TYR A CA 1
ATOM 1321 C C . TYR A 1 178 ? 2.317 -0.153 0.226 1.00 97.62 178 TYR A C 1
ATOM 1323 O O . TYR A 1 178 ? 1.711 -0.431 1.257 1.00 97.62 178 TYR A O 1
ATOM 1331 N N . VAL A 1 179 ? 3.102 -1.036 -0.393 1.00 95.62 179 VAL A N 1
ATOM 1332 C CA . VAL A 1 179 ? 3.335 -2.415 0.072 1.00 95.62 179 VAL A CA 1
ATOM 1333 C C . VAL A 1 179 ? 4.832 -2.656 0.221 1.00 95.62 179 VAL A C 1
ATOM 1335 O O . VAL A 1 179 ? 5.536 -2.841 -0.769 1.00 95.62 179 VAL A O 1
ATOM 1338 N N . SER A 1 180 ? 5.314 -2.701 1.464 1.00 90.75 180 SER A N 1
ATOM 1339 C CA . SER A 1 180 ? 6.744 -2.819 1.776 1.00 90.75 180 SER A CA 1
ATOM 1340 C C . SER A 1 180 ? 7.017 -3.949 2.767 1.00 90.75 180 SER A C 1
ATOM 1342 O O . SER A 1 180 ? 6.207 -4.245 3.649 1.00 90.75 180 SER A O 1
ATOM 1344 N N . THR A 1 181 ? 8.195 -4.563 2.630 1.00 86.00 181 THR A N 1
ATOM 1345 C CA . THR A 1 181 ? 8.704 -5.569 3.571 1.00 86.00 181 THR A CA 1
ATOM 1346 C C . THR A 1 181 ? 9.268 -4.975 4.869 1.00 86.00 181 THR A C 1
ATOM 1348 O O . THR A 1 181 ? 9.719 -5.708 5.753 1.00 86.00 181 THR A O 1
ATOM 1351 N N . SER A 1 182 ? 9.270 -3.644 4.998 1.00 83.06 182 SER A N 1
ATOM 1352 C CA . SER A 1 182 ? 9.645 -2.948 6.226 1.00 83.06 182 SER A CA 1
ATOM 1353 C C . SER A 1 182 ? 8.688 -3.289 7.381 1.00 83.06 182 SER A C 1
ATOM 1355 O O . SER A 1 182 ? 7.495 -3.510 7.148 1.00 83.06 182 SER A O 1
ATOM 1357 N N . PRO A 1 183 ? 9.178 -3.310 8.635 1.00 81.38 183 PRO A N 1
ATOM 1358 C CA . PRO A 1 183 ? 8.357 -3.593 9.805 1.00 81.38 183 PRO A CA 1
ATOM 1359 C C . PRO A 1 183 ? 7.424 -2.430 10.163 1.00 81.38 183 PRO A C 1
ATOM 1361 O O . PRO A 1 183 ? 7.788 -1.258 10.027 1.00 81.38 183 PRO A O 1
ATOM 1364 N N . TRP A 1 184 ? 6.261 -2.739 10.742 1.00 82.38 184 TRP A N 1
ATOM 1365 C CA . TRP A 1 184 ? 5.298 -1.744 11.240 1.00 82.38 184 TRP A CA 1
ATOM 1366 C C . TRP A 1 184 ? 5.876 -0.729 12.238 1.00 82.38 184 TRP A C 1
ATOM 1368 O O . TRP A 1 184 ? 5.387 0.399 12.307 1.00 82.38 184 TRP A O 1
ATOM 1378 N N . ASN A 1 185 ? 6.934 -1.064 12.987 1.00 75.12 185 ASN A N 1
ATOM 1379 C CA . ASN A 1 185 ? 7.614 -0.114 13.883 1.00 75.12 185 ASN A CA 1
ATOM 1380 C C . ASN A 1 185 ? 8.183 1.110 13.138 1.00 75.12 185 ASN A C 1
ATOM 1382 O O . ASN A 1 185 ? 8.426 2.144 13.758 1.00 75.12 185 ASN A O 1
ATOM 1386 N N . LEU A 1 186 ? 8.391 1.017 11.819 1.00 79.38 186 LEU A N 1
ATOM 1387 C CA . LEU A 1 186 ? 8.860 2.123 10.984 1.00 79.38 186 LEU A CA 1
ATOM 1388 C C . LEU A 1 186 ? 7.744 3.002 10.420 1.00 79.38 186 LEU A C 1
ATOM 1390 O O . LEU A 1 186 ? 8.059 4.027 9.817 1.00 79.38 186 LEU A O 1
ATOM 1394 N N . TYR A 1 187 ? 6.474 2.654 10.644 1.00 85.75 187 TYR A N 1
ATOM 1395 C CA . TYR A 1 187 ? 5.330 3.322 10.023 1.00 85.75 187 TYR A CA 1
ATOM 1396 C C . TYR A 1 187 ? 5.396 4.850 10.129 1.00 85.75 187 TYR A C 1
ATOM 1398 O O . TYR A 1 187 ? 5.335 5.529 9.109 1.00 85.75 187 TYR A O 1
ATOM 1406 N N . GLN A 1 188 ? 5.564 5.398 11.341 1.00 83.00 188 GLN A N 1
ATOM 1407 C CA . GLN A 1 188 ? 5.529 6.853 11.540 1.00 83.00 188 GLN A CA 1
ATOM 1408 C C . GLN A 1 188 ? 6.656 7.552 10.776 1.00 83.00 188 GLN A C 1
ATOM 1410 O O . GLN A 1 188 ? 6.439 8.578 10.147 1.00 83.00 188 GLN A O 1
ATOM 1415 N N . ARG A 1 189 ? 7.852 6.959 10.769 1.00 79.81 189 ARG A N 1
ATOM 1416 C CA . ARG A 1 189 ? 9.008 7.540 10.080 1.00 79.81 189 ARG A CA 1
ATOM 1417 C C . ARG A 1 189 ? 8.863 7.476 8.571 1.00 79.81 189 ARG A C 1
ATOM 1419 O O . ARG A 1 189 ? 9.224 8.433 7.903 1.00 79.81 189 ARG A O 1
ATOM 1426 N N . LEU A 1 190 ? 8.327 6.375 8.047 1.00 85.69 190 LEU A N 1
ATOM 1427 C CA . LEU A 1 190 ? 7.989 6.276 6.630 1.00 85.69 190 LEU A CA 1
ATOM 1428 C C . LEU A 1 190 ? 6.932 7.325 6.268 1.00 85.69 190 LEU A C 1
ATOM 1430 O O . LEU A 1 190 ? 7.142 8.073 5.322 1.00 85.69 190 LEU A O 1
ATOM 1434 N N . ALA A 1 191 ? 5.863 7.450 7.063 1.00 87.06 191 ALA A N 1
ATOM 1435 C CA . ALA A 1 191 ? 4.824 8.461 6.863 1.00 87.06 191 ALA A CA 1
ATOM 1436 C C . ALA A 1 191 ? 5.405 9.881 6.801 1.00 87.06 191 ALA A C 1
ATOM 1438 O O . ALA A 1 191 ? 5.098 10.629 5.874 1.00 87.06 191 ALA A O 1
ATOM 1439 N N . ASP A 1 192 ? 6.261 10.229 7.765 1.00 83.56 192 ASP A N 1
ATOM 1440 C CA . ASP A 1 192 ? 6.863 11.557 7.877 1.00 83.56 192 ASP A CA 1
ATOM 1441 C C . ASP A 1 192 ? 7.831 11.840 6.720 1.00 83.56 192 ASP A C 1
ATOM 1443 O O . ASP A 1 192 ? 7.785 12.927 6.149 1.00 83.56 192 ASP A O 1
ATOM 1447 N N . THR A 1 193 ? 8.660 10.868 6.319 1.00 83.56 193 THR A N 1
ATOM 1448 C CA . THR A 1 193 ? 9.548 11.006 5.151 1.00 83.56 193 THR A CA 1
ATOM 1449 C C . THR A 1 193 ? 8.742 11.178 3.861 1.00 83.56 193 THR A C 1
ATOM 1451 O O . THR A 1 193 ? 9.011 12.105 3.100 1.00 83.56 193 THR A O 1
ATOM 1454 N N . LEU A 1 194 ? 7.728 10.338 3.612 1.00 90.31 194 LEU A N 1
ATOM 1455 C CA . LEU A 1 194 ? 6.888 10.456 2.414 1.00 90.31 194 LEU A CA 1
ATOM 1456 C C . LEU A 1 194 ? 6.186 11.821 2.360 1.00 90.31 194 LEU A C 1
ATOM 1458 O O . LEU A 1 194 ? 6.181 12.466 1.315 1.00 90.31 194 LEU A O 1
ATOM 1462 N N . ALA A 1 195 ? 5.659 12.294 3.493 1.00 90.06 195 ALA A N 1
ATOM 1463 C CA . ALA A 1 195 ? 5.031 13.607 3.585 1.00 90.06 195 ALA A CA 1
ATOM 1464 C C . ALA A 1 195 ? 6.028 14.759 3.372 1.00 90.06 195 ALA A C 1
ATOM 1466 O O . ALA A 1 195 ? 5.703 15.718 2.675 1.00 90.06 195 ALA A O 1
ATOM 1467 N N . TYR A 1 196 ? 7.234 14.669 3.944 1.00 87.50 196 TYR A N 1
ATOM 1468 C CA . TYR A 1 196 ? 8.280 15.687 3.804 1.00 87.50 196 TYR A CA 1
ATOM 1469 C C . TYR A 1 196 ? 8.718 15.882 2.347 1.00 87.50 196 TYR A C 1
ATOM 1471 O O . TYR A 1 196 ? 8.954 17.010 1.924 1.00 87.50 196 TYR A O 1
ATOM 1479 N N . HIS A 1 197 ? 8.777 14.795 1.575 1.00 89.00 197 HIS A N 1
ATOM 1480 C CA . HIS A 1 197 ? 9.139 14.812 0.156 1.00 89.00 197 HIS A CA 1
ATOM 1481 C C . HIS A 1 197 ? 7.939 14.924 -0.794 1.00 89.00 197 HIS A C 1
ATOM 1483 O O . HIS A 1 197 ? 8.080 14.660 -1.987 1.00 89.00 197 HIS A O 1
ATOM 1489 N N . GLU A 1 198 ? 6.760 15.283 -0.275 1.00 92.12 198 GLU A N 1
ATOM 1490 C CA . GLU A 1 198 ? 5.535 15.475 -1.065 1.00 92.12 198 GLU A CA 1
ATOM 1491 C C . GLU A 1 198 ? 5.144 14.243 -1.905 1.00 92.12 198 GLU A C 1
ATOM 1493 O O . GLU A 1 198 ? 4.490 14.345 -2.945 1.00 92.12 198 GLU A O 1
ATOM 1498 N N . VAL A 1 199 ? 5.521 13.048 -1.443 1.00 94.19 199 VAL A N 1
ATOM 1499 C CA . VAL A 1 199 ? 5.074 11.790 -2.036 1.00 94.19 199 VAL A CA 1
ATOM 1500 C C . VAL A 1 199 ? 3.571 11.635 -1.749 1.00 94.19 199 VAL A C 1
ATOM 1502 O O . VAL A 1 199 ? 3.148 11.875 -0.611 1.00 94.19 199 VAL A O 1
ATOM 1505 N N . PRO A 1 200 ? 2.738 11.218 -2.728 1.00 94.69 200 PRO A N 1
ATOM 1506 C CA . PRO A 1 200 ? 1.301 11.066 -2.523 1.00 94.69 200 PRO A CA 1
ATOM 1507 C C . PRO A 1 200 ? 0.976 10.225 -1.292 1.00 94.69 200 PRO A C 1
ATOM 1509 O O . PRO A 1 200 ? 1.408 9.082 -1.157 1.00 94.69 200 PRO A O 1
ATOM 1512 N N . ALA A 1 201 ? 0.198 10.784 -0.374 1.00 90.31 201 ALA A N 1
ATOM 1513 C CA . ALA A 1 201 ? -0.136 10.082 0.851 1.00 90.31 201 ALA A CA 1
ATOM 1514 C C . ALA A 1 201 ? -1.132 8.937 0.583 1.00 90.31 201 ALA A C 1
ATOM 1516 O O . ALA A 1 201 ? -1.998 9.020 -0.286 1.00 90.31 201 ALA A O 1
ATOM 1517 N N . GLY A 1 202 ? -1.040 7.872 1.376 1.00 94.50 202 GLY A N 1
ATOM 1518 C CA . GLY A 1 202 ? -1.876 6.690 1.199 1.00 94.50 202 GLY A CA 1
ATOM 1519 C C . GLY A 1 202 ? -1.677 5.653 2.303 1.00 94.50 202 GLY A C 1
ATOM 1520 O O . GLY A 1 202 ? -0.843 5.856 3.192 1.00 94.50 202 GLY A O 1
ATOM 1521 N N . PRO A 1 203 ? -2.475 4.573 2.307 1.00 95.81 203 PRO A N 1
ATOM 1522 C CA . PRO A 1 203 ? -2.303 3.482 3.255 1.00 95.81 203 PRO A CA 1
ATOM 1523 C C . PRO A 1 203 ? -0.968 2.765 3.010 1.00 95.81 203 PRO A C 1
ATOM 1525 O O . PRO A 1 203 ? -0.604 2.480 1.869 1.00 95.81 203 PRO A O 1
ATOM 1528 N N . MET A 1 204 ? -0.256 2.444 4.091 1.00 95.12 204 MET A N 1
ATOM 1529 C CA . MET A 1 204 ? 0.953 1.617 4.051 1.00 95.12 204 MET A CA 1
ATOM 1530 C C . MET A 1 204 ? 0.647 0.241 4.630 1.00 95.12 204 MET A C 1
ATOM 1532 O O . MET A 1 204 ? 0.207 0.127 5.769 1.00 95.12 204 MET A O 1
ATOM 1536 N N . LEU A 1 205 ? 0.885 -0.799 3.843 1.00 94.00 205 LEU A N 1
ATOM 1537 C CA . LEU A 1 205 ? 0.740 -2.202 4.194 1.00 94.00 205 LEU A CA 1
ATOM 1538 C C . LEU A 1 205 ? 2.143 -2.762 4.438 1.00 94.00 205 LEU A C 1
ATOM 1540 O O . LEU A 1 205 ? 2.854 -3.166 3.514 1.00 94.00 205 LEU A O 1
ATOM 1544 N N . LEU A 1 206 ? 2.550 -2.699 5.704 1.00 89.75 206 LEU A N 1
ATOM 1545 C CA . LEU A 1 206 ? 3.868 -3.106 6.183 1.00 89.75 206 LEU A CA 1
ATOM 1546 C C . LEU A 1 206 ? 3.839 -4.525 6.755 1.00 89.75 206 LEU A C 1
ATOM 1548 O O . LEU A 1 206 ? 2.773 -5.091 7.018 1.00 89.75 206 LEU A O 1
ATOM 1552 N N . THR A 1 207 ? 5.021 -5.087 6.972 1.00 81.69 207 THR A N 1
ATOM 1553 C CA . THR A 1 207 ? 5.153 -6.449 7.497 1.00 81.69 207 THR A CA 1
ATOM 1554 C C . THR A 1 207 ? 5.180 -6.426 9.015 1.00 81.69 207 THR A C 1
ATOM 1556 O O . THR A 1 207 ? 5.697 -5.493 9.631 1.00 81.69 207 THR A O 1
ATOM 1559 N N . ASP A 1 208 ? 4.658 -7.479 9.624 1.00 72.06 208 ASP A N 1
ATOM 1560 C CA . ASP A 1 208 ? 4.947 -7.792 11.014 1.00 72.06 208 ASP A CA 1
ATOM 1561 C C . ASP A 1 208 ? 6.236 -8.633 11.073 1.00 72.06 208 ASP A C 1
ATOM 1563 O O . ASP A 1 208 ? 6.367 -9.625 10.353 1.00 72.06 208 ASP A O 1
ATOM 1567 N N . TRP A 1 209 ? 7.221 -8.192 11.859 1.00 55.69 209 TRP A N 1
ATOM 1568 C CA . TRP A 1 209 ? 8.494 -8.903 12.031 1.00 55.69 209 TRP A CA 1
ATOM 1569 C C . TRP A 1 209 ? 8.523 -9.797 13.275 1.00 55.69 209 TRP A C 1
ATOM 1571 O O . TRP A 1 209 ? 9.518 -10.501 13.448 1.00 55.69 209 TRP A O 1
ATOM 1581 N N . GLY A 1 210 ? 7.459 -9.836 14.085 1.00 47.69 210 GLY A N 1
ATOM 1582 C CA . GLY A 1 210 ? 7.227 -10.897 15.059 1.00 47.69 210 GLY A CA 1
ATOM 1583 C C . GLY A 1 210 ? 8.397 -11.156 16.017 1.00 47.69 210 GLY A C 1
ATOM 1584 O O . GLY A 1 210 ? 9.067 -12.182 15.886 1.00 47.69 210 GLY A O 1
ATOM 1585 N N . PHE A 1 211 ? 8.653 -10.311 17.019 1.00 38.81 211 PHE A N 1
ATOM 1586 C CA . PHE A 1 211 ? 9.538 -10.678 18.138 1.00 38.81 211 PHE A CA 1
ATOM 1587 C C . PHE A 1 211 ? 8.735 -11.381 19.248 1.00 38.81 211 PHE A C 1
ATOM 1589 O O . PHE A 1 211 ? 8.702 -10.956 20.401 1.00 38.81 211 PHE A O 1
ATOM 1596 N N . GLY A 1 212 ? 8.117 -12.520 18.910 1.00 36.50 212 GLY A N 1
ATOM 1597 C CA . GLY A 1 212 ? 7.270 -13.301 19.814 1.00 36.50 212 GLY A CA 1
ATOM 1598 C C . GLY A 1 212 ? 7.360 -14.810 19.570 1.00 36.50 212 GLY A C 1
ATOM 1599 O O . GLY A 1 212 ? 7.332 -15.293 18.447 1.00 36.50 212 GLY A O 1
ATOM 1600 N N . SER A 1 213 ? 7.498 -15.577 20.652 1.00 39.19 213 SER A N 1
ATOM 1601 C CA . SER A 1 213 ? 7.988 -16.968 20.737 1.00 39.19 213 SER A CA 1
ATOM 1602 C C . SER A 1 213 ? 7.263 -18.111 19.986 1.00 39.19 213 SER A C 1
ATOM 1604 O O . SER A 1 213 ? 7.516 -19.277 20.299 1.00 39.19 213 SER A O 1
ATOM 1606 N N . LYS A 1 214 ? 6.431 -17.867 18.969 1.00 38.81 214 LYS A N 1
ATOM 1607 C CA . LYS A 1 214 ? 5.948 -18.927 18.066 1.00 38.81 214 LYS A CA 1
ATOM 1608 C C . LYS A 1 214 ? 5.856 -18.403 16.637 1.00 38.81 214 LYS A C 1
ATOM 1610 O O . LYS A 1 214 ? 4.914 -17.709 16.298 1.00 38.81 214 LYS A O 1
ATOM 1615 N N . GLN A 1 215 ? 6.806 -18.868 15.822 1.00 40.22 215 GLN A N 1
ATOM 1616 C CA . GLN A 1 215 ? 6.946 -18.656 14.376 1.00 40.22 215 GLN A CA 1
ATOM 1617 C C . GLN A 1 215 ? 7.615 -17.336 13.986 1.00 40.22 215 GLN A C 1
ATOM 1619 O O . GLN A 1 215 ? 7.006 -16.437 13.425 1.00 40.22 215 GLN A O 1
ATOM 1624 N N . MET A 1 216 ? 8.940 -17.313 14.138 1.00 40.28 216 MET A N 1
ATOM 1625 C CA . MET A 1 216 ? 9.833 -16.506 13.303 1.00 40.28 216 MET A CA 1
ATOM 1626 C C . MET A 1 216 ? 9.822 -17.066 11.865 1.00 40.28 216 MET A C 1
ATOM 1628 O O . MET A 1 216 ? 10.818 -17.578 11.362 1.00 40.28 216 MET A O 1
ATOM 1632 N N . LEU A 1 217 ? 8.648 -17.073 11.232 1.00 45.06 217 LEU A N 1
ATOM 1633 C CA . LEU A 1 217 ? 8.490 -17.303 9.805 1.00 45.06 217 LEU A CA 1
ATOM 1634 C C . LEU A 1 217 ? 8.580 -15.923 9.168 1.00 45.06 217 LEU A C 1
ATOM 1636 O O . LEU A 1 217 ? 7.568 -15.254 8.979 1.00 45.06 217 LEU A O 1
ATOM 1640 N N . VAL A 1 218 ? 9.802 -15.481 8.862 1.00 51.91 218 VAL A N 1
ATOM 1641 C CA . VAL A 1 218 ? 9.977 -14.410 7.879 1.00 51.91 218 VAL A CA 1
ATOM 1642 C C . VAL A 1 218 ? 9.337 -14.941 6.603 1.00 51.91 218 VAL A C 1
ATOM 1644 O O . VAL A 1 218 ? 9.901 -15.824 5.953 1.00 51.91 218 VAL A O 1
ATOM 1647 N N . ARG A 1 219 ? 8.117 -14.482 6.297 1.00 60.28 219 ARG A N 1
ATOM 1648 C CA . ARG A 1 219 ? 7.477 -14.825 5.029 1.00 60.28 219 ARG A CA 1
ATOM 1649 C C . ARG A 1 219 ? 8.416 -14.342 3.926 1.00 60.28 219 ARG A C 1
ATOM 1651 O O . ARG A 1 219 ? 8.891 -13.205 4.009 1.00 60.28 219 ARG A O 1
ATOM 1658 N N . PRO A 1 220 ? 8.725 -15.172 2.919 1.00 77.31 220 PRO A N 1
ATOM 1659 C CA . PRO A 1 220 ? 9.474 -14.707 1.767 1.00 77.31 220 PRO A CA 1
ATOM 1660 C C . PRO A 1 220 ? 8.832 -13.427 1.223 1.00 77.31 220 PRO A C 1
ATOM 1662 O O . PRO A 1 220 ? 7.615 -13.369 1.054 1.00 77.31 220 PRO A O 1
ATOM 1665 N N . ALA A 1 221 ? 9.642 -12.399 0.957 1.00 78.19 221 ALA A N 1
ATOM 1666 C CA . ALA A 1 221 ? 9.175 -11.085 0.501 1.00 78.19 221 ALA A CA 1
ATOM 1667 C C . ALA A 1 221 ? 8.184 -11.178 -0.673 1.00 78.19 221 ALA A C 1
ATOM 1669 O O . ALA A 1 221 ? 7.196 -10.448 -0.725 1.00 78.19 221 ALA A O 1
ATOM 1670 N N . LEU A 1 222 ? 8.435 -12.127 -1.580 1.00 86.38 222 LEU A N 1
ATOM 1671 C CA . LEU A 1 222 ? 7.558 -12.451 -2.699 1.00 86.38 222 LEU A CA 1
ATOM 1672 C C . LEU A 1 222 ? 6.162 -12.887 -2.235 1.00 86.38 222 LEU A C 1
ATOM 1674 O O . LEU A 1 222 ? 5.177 -12.321 -2.694 1.00 86.38 222 LEU A O 1
ATOM 1678 N N . GLU A 1 223 ? 6.067 -13.860 -1.326 1.00 87.69 223 GLU A N 1
ATOM 1679 C CA . GLU A 1 223 ? 4.784 -14.381 -0.831 1.00 87.69 223 GLU A CA 1
ATOM 1680 C C . GLU A 1 223 ? 3.988 -13.289 -0.116 1.00 87.69 223 GLU A C 1
ATOM 1682 O O . GLU A 1 223 ? 2.803 -13.114 -0.389 1.00 87.69 223 GLU A O 1
ATOM 1687 N N . TYR A 1 224 ? 4.660 -12.501 0.730 1.00 88.25 224 TYR A N 1
ATOM 1688 C CA . TYR A 1 224 ? 4.042 -11.374 1.426 1.00 88.25 224 TYR A CA 1
ATOM 1689 C C . TYR A 1 224 ? 3.470 -10.333 0.452 1.00 88.25 224 TYR A C 1
ATOM 1691 O O . TYR A 1 224 ? 2.323 -9.906 0.607 1.00 88.25 224 TYR A O 1
ATOM 1699 N N . LYS A 1 225 ? 4.243 -9.930 -0.567 1.00 91.94 225 LYS A N 1
ATOM 1700 C CA . LYS A 1 225 ? 3.783 -8.961 -1.573 1.00 91.94 225 LYS A CA 1
ATOM 1701 C C . LYS A 1 225 ? 2.621 -9.523 -2.385 1.00 91.94 225 LYS A C 1
ATOM 1703 O O . LYS A 1 225 ? 1.634 -8.819 -2.572 1.00 91.94 225 LYS A O 1
ATOM 1708 N N . VAL A 1 226 ? 2.695 -10.785 -2.812 1.00 95.12 226 VAL A N 1
ATOM 1709 C CA . VAL A 1 226 ? 1.601 -11.431 -3.551 1.00 95.12 226 VAL A CA 1
ATOM 1710 C C . VAL A 1 226 ? 0.323 -11.460 -2.709 1.00 95.12 226 VAL A C 1
ATOM 1712 O O . VAL A 1 226 ? -0.713 -10.987 -3.161 1.00 95.12 226 VAL A O 1
ATOM 1715 N N . GLU A 1 227 ? 0.372 -11.939 -1.469 1.00 93.75 227 GLU A N 1
ATOM 1716 C CA . GLU A 1 227 ? -0.804 -12.002 -0.590 1.00 93.75 227 GLU A CA 1
ATOM 1717 C C . GLU A 1 227 ? -1.390 -10.614 -0.298 1.00 93.75 227 GLU A C 1
ATOM 1719 O O . GLU A 1 227 ? -2.599 -10.405 -0.405 1.00 93.75 227 GLU A O 1
ATOM 1724 N N . THR A 1 228 ? -0.532 -9.643 0.019 1.00 94.69 228 THR A N 1
ATOM 1725 C CA . THR A 1 228 ? -0.963 -8.288 0.383 1.00 94.69 228 THR A CA 1
ATOM 1726 C C . THR A 1 228 ? -1.610 -7.568 -0.798 1.00 94.69 228 THR A C 1
ATOM 1728 O O . THR A 1 228 ? -2.670 -6.961 -0.646 1.00 94.69 228 THR A O 1
ATOM 1731 N N . ILE A 1 229 ? -1.008 -7.658 -1.988 1.00 97.56 229 ILE A N 1
ATOM 1732 C CA . ILE A 1 229 ? -1.545 -7.037 -3.205 1.00 97.56 229 ILE A CA 1
ATOM 1733 C C . ILE A 1 229 ? -2.831 -7.739 -3.640 1.00 97.56 229 ILE A C 1
ATOM 1735 O O . ILE A 1 229 ? -3.794 -7.059 -3.985 1.00 97.56 229 ILE A O 1
ATOM 1739 N N . SER A 1 230 ? -2.885 -9.072 -3.554 1.00 97.31 230 SER A N 1
ATOM 1740 C CA . SER A 1 230 ? -4.105 -9.853 -3.808 1.00 97.31 230 SER A CA 1
ATOM 1741 C C . SER A 1 230 ? -5.263 -9.366 -2.933 1.00 97.31 230 SER A C 1
ATOM 1743 O O . SER A 1 230 ? -6.333 -9.052 -3.446 1.00 97.31 230 SER A O 1
ATOM 1745 N N . GLY A 1 231 ? -5.014 -9.169 -1.632 1.00 96.19 231 GLY A N 1
ATOM 1746 C CA . GLY A 1 231 ? -6.007 -8.621 -0.707 1.00 96.19 231 GLY A CA 1
ATOM 1747 C C . GLY A 1 231 ? -6.521 -7.236 -1.112 1.00 96.19 231 GLY A C 1
ATOM 1748 O O . GLY A 1 231 ? -7.722 -6.989 -1.043 1.00 96.19 231 GLY A O 1
ATOM 1749 N N . VAL A 1 232 ? -5.646 -6.347 -1.598 1.00 96.88 232 VAL A N 1
ATOM 1750 C CA . VAL A 1 232 ? -6.070 -5.043 -2.141 1.00 96.88 232 VAL A CA 1
ATOM 1751 C C . VAL A 1 232 ? -6.925 -5.221 -3.403 1.00 96.88 232 VAL A C 1
ATOM 1753 O O . VAL A 1 232 ? -7.937 -4.545 -3.557 1.00 96.88 232 VAL A O 1
ATOM 1756 N N . LEU A 1 233 ? -6.575 -6.131 -4.314 1.00 97.06 233 LEU A N 1
ATOM 1757 C CA . LEU A 1 233 ? -7.361 -6.354 -5.537 1.00 97.06 233 LEU A CA 1
ATOM 1758 C C . LEU A 1 233 ? -8.740 -6.963 -5.270 1.00 97.06 233 LEU A C 1
ATOM 1760 O O . LEU A 1 233 ? -9.694 -6.635 -5.991 1.00 97.06 233 LEU A O 1
ATOM 1764 N N . ASP A 1 234 ? -8.837 -7.814 -4.251 1.00 96.06 234 ASP A N 1
ATOM 1765 C CA . ASP A 1 234 ? -10.082 -8.424 -3.782 1.00 96.06 234 ASP A CA 1
ATOM 1766 C C . ASP A 1 234 ? -11.000 -7.392 -3.110 1.00 96.06 234 ASP A C 1
ATOM 1768 O O . ASP A 1 234 ? -12.224 -7.481 -3.218 1.00 96.06 234 ASP A O 1
ATOM 1772 N N . ASP A 1 235 ? -10.419 -6.366 -2.485 1.00 96.38 235 ASP A N 1
ATOM 1773 C CA . ASP A 1 235 ? -11.148 -5.259 -1.858 1.00 96.38 235 ASP A CA 1
ATOM 1774 C C . ASP A 1 235 ? -11.783 -4.298 -2.855 1.00 96.38 235 ASP A C 1
ATOM 1776 O O . ASP A 1 235 ? -12.720 -3.575 -2.514 1.00 96.38 235 ASP A O 1
ATOM 1780 N N . PHE A 1 236 ? -11.291 -4.292 -4.088 1.00 96.25 236 PHE A N 1
ATOM 1781 C CA . PHE A 1 236 ? -11.777 -3.437 -5.161 1.00 96.25 236 PHE A CA 1
ATOM 1782 C C . PHE A 1 236 ? -12.092 -4.275 -6.403 1.00 96.25 236 PHE A C 1
ATOM 1784 O O . PHE A 1 236 ? -11.424 -4.130 -7.435 1.00 96.25 236 PHE A O 1
ATOM 1791 N N . PRO A 1 237 ? -13.098 -5.167 -6.343 1.00 93.31 237 PRO A N 1
ATOM 1792 C CA . PRO A 1 237 ? -13.450 -6.021 -7.468 1.00 93.31 237 PRO A CA 1
ATOM 1793 C C . PRO A 1 237 ? -13.741 -5.170 -8.712 1.00 93.31 237 PRO A C 1
ATOM 1795 O O . PRO A 1 237 ? -14.491 -4.198 -8.670 1.00 93.31 237 PRO A O 1
ATOM 1798 N N . GLY A 1 238 ? -13.106 -5.522 -9.830 1.00 90.56 238 GLY A N 1
ATOM 1799 C CA . GLY A 1 238 ? -13.258 -4.815 -11.105 1.00 90.56 238 GLY A CA 1
ATOM 1800 C C . GLY A 1 238 ? -12.395 -3.561 -11.279 1.00 90.56 238 GLY A C 1
ATOM 1801 O O . GLY A 1 238 ? -12.361 -3.020 -12.382 1.00 90.56 238 GLY A O 1
ATOM 1802 N N . ARG A 1 239 ? -11.650 -3.103 -10.261 1.00 94.50 239 ARG A N 1
ATOM 1803 C CA . ARG A 1 239 ? -10.652 -2.040 -10.461 1.00 94.50 239 ARG A CA 1
ATOM 1804 C C . ARG A 1 239 ? -9.388 -2.589 -11.097 1.00 94.50 239 ARG A C 1
ATOM 1806 O O . ARG A 1 239 ? -8.803 -3.553 -10.602 1.00 94.50 239 ARG A O 1
ATOM 1813 N N . HIS A 1 240 ? -8.949 -1.941 -12.163 1.00 96.62 240 HIS A N 1
ATOM 1814 C CA . HIS A 1 240 ? -7.614 -2.144 -12.701 1.00 96.62 240 HIS A CA 1
ATOM 1815 C C . HIS A 1 240 ? -6.535 -1.653 -11.725 1.00 96.62 240 HIS A C 1
ATOM 1817 O O . HIS A 1 240 ? -6.824 -0.835 -10.852 1.00 96.62 240 HIS A O 1
ATOM 1823 N N . VAL A 1 241 ? -5.299 -2.123 -11.891 1.00 98.06 241 VAL A N 1
ATOM 1824 C CA . VAL A 1 241 ? -4.149 -1.725 -11.070 1.00 98.06 241 VAL A CA 1
ATOM 1825 C C . VAL A 1 241 ? -2.910 -1.444 -11.923 1.00 98.06 241 VAL A C 1
ATOM 1827 O O . VAL A 1 241 ? -2.680 -2.098 -12.943 1.00 98.06 241 VAL A O 1
ATOM 1830 N N . VAL A 1 242 ? -2.106 -0.482 -11.479 1.00 98.50 242 VAL A N 1
ATOM 1831 C CA . VAL A 1 242 ? -0.719 -0.265 -11.900 1.00 98.50 242 VAL A CA 1
ATOM 1832 C C . VAL A 1 242 ? 0.189 -0.584 -10.714 1.00 98.50 242 VAL A C 1
ATOM 1834 O O . VAL A 1 242 ? -0.043 -0.095 -9.607 1.00 98.50 242 VAL A O 1
ATOM 1837 N N . LEU A 1 243 ? 1.197 -1.425 -10.947 1.00 98.62 243 LEU A N 1
ATOM 1838 C CA . LEU A 1 243 ? 2.160 -1.870 -9.939 1.00 98.62 243 LEU A CA 1
ATOM 1839 C C . LEU A 1 243 ? 3.500 -1.167 -10.175 1.00 98.62 243 LEU A C 1
ATOM 1841 O O . LEU A 1 243 ? 4.019 -1.208 -11.291 1.00 98.62 243 LEU A O 1
ATOM 1845 N N . VAL A 1 244 ? 4.048 -0.524 -9.145 1.00 98.56 244 VAL A N 1
ATOM 1846 C CA . VAL A 1 244 ? 5.305 0.235 -9.198 1.00 98.56 244 VAL A CA 1
ATOM 1847 C C . VAL A 1 244 ? 6.286 -0.335 -8.177 1.00 98.56 244 VAL A C 1
ATOM 1849 O O . VAL A 1 244 ? 5.942 -0.453 -7.006 1.00 98.56 244 VAL A O 1
ATOM 1852 N N . GLY A 1 245 ? 7.493 -0.693 -8.601 1.00 96.75 245 GLY A N 1
ATOM 1853 C CA . GLY A 1 245 ? 8.490 -1.318 -7.723 1.00 96.75 245 GLY A CA 1
ATOM 1854 C C . GLY A 1 245 ? 9.916 -1.150 -8.224 1.00 96.75 245 GLY A C 1
ATOM 1855 O O . GLY A 1 245 ? 10.157 -0.335 -9.116 1.00 96.75 245 GLY A O 1
ATOM 1856 N N . ASP A 1 246 ? 10.851 -1.936 -7.696 1.00 92.88 246 ASP A N 1
ATOM 1857 C CA . ASP A 1 246 ? 12.277 -1.858 -8.025 1.00 92.88 246 ASP A CA 1
ATOM 1858 C C . ASP A 1 246 ? 12.867 -3.164 -8.602 1.00 92.88 246 ASP A C 1
ATOM 1860 O O . ASP A 1 246 ? 12.302 -4.256 -8.495 1.00 92.88 246 ASP A O 1
ATOM 1864 N N . SER A 1 247 ? 14.018 -3.059 -9.277 1.00 84.88 247 SER A N 1
ATOM 1865 C CA . SER A 1 247 ? 14.703 -4.196 -9.918 1.00 84.88 247 SER A CA 1
ATOM 1866 C C . SER A 1 247 ? 15.614 -5.006 -8.978 1.00 84.88 247 SER A C 1
ATOM 1868 O O . SER A 1 247 ? 16.095 -6.094 -9.338 1.00 84.88 247 SER A O 1
ATOM 1870 N N . GLY A 1 248 ? 15.881 -4.479 -7.781 1.00 73.50 248 GLY A N 1
ATOM 1871 C CA . GLY A 1 248 ? 16.748 -5.057 -6.761 1.00 73.50 248 GLY A CA 1
ATOM 1872 C C . GLY A 1 248 ? 16.068 -6.052 -5.835 1.00 73.50 248 GLY A C 1
ATOM 1873 O O . GLY A 1 248 ? 16.734 -6.991 -5.388 1.00 73.50 248 GLY A O 1
ATOM 1874 N N . GLN A 1 249 ? 14.770 -5.897 -5.586 1.00 71.69 249 GLN A N 1
ATOM 1875 C CA . GLN A 1 249 ? 14.003 -6.800 -4.733 1.00 71.69 249 GLN A CA 1
ATOM 1876 C C . GLN A 1 249 ? 13.205 -7.848 -5.531 1.00 71.69 249 GLN A C 1
ATOM 1878 O O . GLN A 1 249 ? 13.557 -8.253 -6.642 1.00 71.69 249 GLN A O 1
ATOM 1883 N N . HIS A 1 250 ? 12.144 -8.368 -4.911 1.00 83.00 250 HIS A N 1
ATOM 1884 C CA . HIS A 1 250 ? 11.261 -9.392 -5.461 1.00 83.00 250 HIS A CA 1
ATOM 1885 C C . HIS A 1 25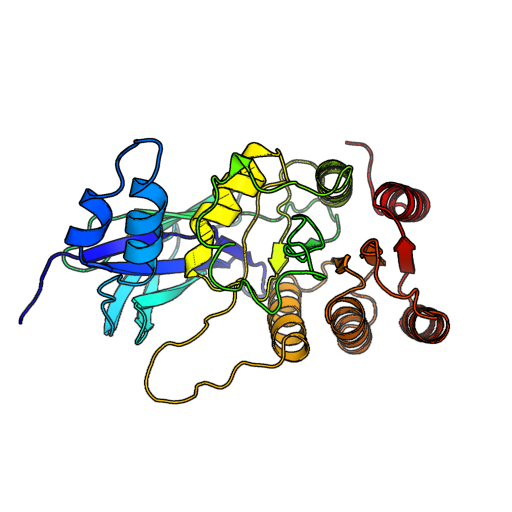0 ? 10.024 -8.806 -6.161 1.00 83.00 250 HIS A C 1
ATOM 1887 O O . HIS A 1 250 ? 9.107 -9.563 -6.482 1.00 83.00 250 HIS A O 1
ATOM 1893 N N . ASP A 1 251 ? 9.996 -7.493 -6.412 1.00 91.25 251 ASP A N 1
ATOM 1894 C CA . ASP A 1 251 ? 8.835 -6.780 -6.954 1.00 91.25 251 ASP A CA 1
ATOM 1895 C C . ASP A 1 251 ? 8.409 -7.308 -8.314 1.00 91.25 251 ASP A C 1
ATOM 1897 O O . ASP A 1 251 ? 7.287 -7.788 -8.453 1.00 91.25 251 ASP A O 1
ATOM 1901 N N . LEU A 1 252 ? 9.314 -7.327 -9.296 1.00 94.00 252 LEU A N 1
ATOM 1902 C CA . LEU A 1 252 ? 8.993 -7.813 -10.640 1.00 94.00 252 LEU A CA 1
ATOM 1903 C C . LEU A 1 252 ? 8.426 -9.243 -10.619 1.00 94.00 252 LEU A C 1
ATOM 1905 O O . LEU A 1 252 ? 7.418 -9.529 -11.263 1.00 94.00 252 LEU A O 1
ATOM 1909 N N . ALA A 1 253 ? 9.030 -10.135 -9.831 1.00 93.88 253 ALA A N 1
ATOM 1910 C CA . ALA A 1 253 ? 8.566 -11.513 -9.711 1.00 93.88 253 ALA A CA 1
ATOM 1911 C C . ALA A 1 253 ? 7.176 -11.606 -9.055 1.00 93.88 253 ALA A C 1
ATOM 1913 O O . ALA A 1 253 ? 6.321 -12.346 -9.545 1.00 93.88 253 ALA A O 1
ATOM 1914 N N . ALA A 1 254 ? 6.937 -10.847 -7.981 1.00 95.44 254 ALA A N 1
ATOM 1915 C CA . ALA A 1 254 ? 5.641 -10.792 -7.308 1.00 95.44 254 ALA A CA 1
ATOM 1916 C C . ALA A 1 254 ? 4.557 -10.199 -8.221 1.00 95.44 254 ALA A C 1
ATOM 1918 O O . ALA A 1 254 ? 3.453 -10.730 -8.301 1.00 95.44 254 ALA A O 1
ATOM 1919 N N . TYR A 1 255 ? 4.870 -9.133 -8.954 1.00 97.88 255 TYR A N 1
ATOM 1920 C CA . TYR A 1 255 ? 3.923 -8.440 -9.823 1.00 97.88 255 TYR A CA 1
ATOM 1921 C C . TYR A 1 255 ? 3.542 -9.267 -11.052 1.00 97.88 255 TYR A C 1
ATOM 1923 O O . TYR A 1 255 ? 2.373 -9.278 -11.435 1.00 97.88 255 TYR A O 1
ATOM 1931 N N . LEU A 1 256 ? 4.484 -10.024 -11.624 1.00 97.06 256 LEU A N 1
ATOM 1932 C CA . LEU A 1 256 ? 4.177 -11.003 -12.671 1.00 97.06 256 LEU A CA 1
ATOM 1933 C C . LEU A 1 256 ? 3.275 -12.127 -12.144 1.00 97.06 256 LEU A C 1
ATOM 1935 O O . LEU A 1 256 ? 2.307 -12.483 -12.809 1.00 97.06 256 LEU A O 1
ATOM 1939 N N . ALA A 1 257 ? 3.532 -12.639 -10.935 1.00 96.81 257 ALA A N 1
ATOM 1940 C CA . ALA A 1 257 ? 2.660 -13.640 -10.317 1.00 96.81 257 ALA A CA 1
ATOM 1941 C C . ALA A 1 257 ? 1.238 -13.097 -10.075 1.00 96.81 257 ALA A C 1
ATOM 1943 O O . ALA A 1 257 ? 0.259 -13.802 -10.309 1.00 96.81 257 ALA A O 1
ATOM 1944 N N . ILE A 1 258 ? 1.107 -11.828 -9.671 1.00 97.94 258 ILE A N 1
ATOM 1945 C CA . ILE A 1 258 ? -0.193 -11.151 -9.556 1.00 97.94 258 ILE A CA 1
ATOM 1946 C C . ILE A 1 258 ? -0.877 -11.021 -10.919 1.00 97.94 258 ILE A C 1
ATOM 1948 O O . ILE A 1 258 ? -2.066 -11.308 -11.022 1.00 97.94 258 ILE A O 1
ATOM 1952 N N . ALA A 1 259 ? -0.155 -10.621 -11.967 1.00 97.88 259 ALA A N 1
ATOM 1953 C CA . ALA A 1 259 ? -0.709 -10.520 -13.317 1.00 97.88 259 ALA A CA 1
ATOM 1954 C C . ALA A 1 259 ? -1.230 -11.870 -13.842 1.00 97.88 259 ALA A C 1
ATOM 1956 O O . ALA A 1 259 ? -2.282 -11.921 -14.477 1.00 97.88 259 ALA A O 1
ATOM 1957 N N . GLU A 1 260 ? -0.523 -12.959 -13.537 1.00 96.25 260 GLU A N 1
ATOM 1958 C CA . GLU A 1 260 ? -0.928 -14.328 -13.871 1.00 96.25 260 GLU A CA 1
ATOM 1959 C C . GLU A 1 260 ? -2.153 -14.783 -13.053 1.00 96.25 260 GLU A C 1
ATOM 1961 O O . GLU A 1 260 ? -3.061 -15.409 -13.600 1.00 96.25 260 GLU A O 1
ATOM 1966 N N . ALA A 1 261 ? -2.212 -14.443 -11.760 1.00 96.25 261 ALA A N 1
ATOM 1967 C CA . ALA A 1 261 ? -3.316 -14.803 -10.866 1.00 96.25 261 ALA A CA 1
ATOM 1968 C C . ALA A 1 261 ? -4.587 -13.959 -11.080 1.00 96.25 261 ALA A C 1
ATOM 1970 O O . ALA A 1 261 ? -5.696 -14.442 -10.845 1.00 96.25 261 ALA A O 1
ATOM 1971 N N . TYR A 1 262 ? -4.443 -12.723 -11.570 1.00 96.75 262 TYR A N 1
ATOM 1972 C CA . TYR A 1 262 ? -5.532 -11.782 -11.834 1.00 96.75 262 TYR A CA 1
ATOM 1973 C C . TYR A 1 262 ? -5.541 -11.300 -13.301 1.00 96.75 262 TYR A C 1
ATOM 1975 O O . TYR A 1 262 ? -5.319 -10.108 -13.562 1.00 96.75 262 TYR A O 1
ATOM 1983 N N . PRO A 1 263 ? -5.837 -12.182 -14.280 1.00 95.56 263 PRO A N 1
ATOM 1984 C CA . PRO A 1 263 ? -5.808 -11.824 -15.695 1.00 95.56 263 PRO A CA 1
ATOM 1985 C C . PRO A 1 263 ? -6.688 -10.611 -16.016 1.00 95.56 263 PRO A C 1
ATOM 1987 O O . PRO A 1 263 ? -7.846 -10.532 -15.602 1.00 95.56 263 PRO A O 1
ATOM 1990 N N . GLY A 1 264 ? -6.130 -9.652 -16.756 1.00 95.12 264 GLY A N 1
ATOM 1991 C CA . GLY A 1 264 ? -6.821 -8.422 -17.157 1.00 95.12 264 GLY A CA 1
ATOM 1992 C C . GLY A 1 264 ? -7.010 -7.381 -16.046 1.00 95.12 264 GLY A C 1
ATOM 1993 O O . GLY A 1 264 ? -7.567 -6.321 -16.314 1.00 95.12 264 GLY A O 1
ATOM 1994 N N . ARG A 1 265 ? -6.557 -7.635 -14.808 1.00 96.44 265 ARG A N 1
ATOM 1995 C CA . ARG A 1 265 ? -6.620 -6.642 -13.718 1.00 96.44 265 ARG A CA 1
ATOM 1996 C C . ARG A 1 265 ? -5.398 -5.731 -13.680 1.00 96.44 265 ARG A C 1
ATOM 1998 O O . ARG A 1 265 ? -5.542 -4.559 -13.342 1.00 96.44 265 ARG A O 1
ATOM 2005 N N . VAL A 1 266 ? -4.217 -6.246 -14.010 1.00 98.31 266 VAL A N 1
ATOM 2006 C CA . VAL A 1 266 ? -2.969 -5.470 -14.032 1.00 98.31 266 VAL A CA 1
ATOM 2007 C C . VAL A 1 266 ? -2.813 -4.815 -15.402 1.00 98.31 266 VAL A C 1
ATOM 2009 O O . VAL A 1 266 ? -2.725 -5.514 -16.403 1.00 98.31 266 VAL A O 1
ATOM 2012 N N . LEU A 1 267 ? -2.781 -3.483 -15.460 1.00 97.75 267 LEU A N 1
ATOM 2013 C CA . LEU A 1 267 ? -2.555 -2.757 -16.719 1.00 97.75 267 LEU A CA 1
ATOM 2014 C C . LEU A 1 267 ? -1.068 -2.614 -17.013 1.00 97.75 267 LEU A C 1
ATOM 2016 O O . LEU A 1 267 ? -0.631 -2.763 -18.155 1.00 97.75 267 LEU A O 1
ATOM 2020 N N . ALA A 1 268 ? -0.296 -2.319 -15.969 1.00 98.31 268 ALA A N 1
ATOM 2021 C CA . ALA A 1 268 ? 1.125 -2.090 -16.096 1.00 98.31 268 ALA A CA 1
ATOM 2022 C C . ALA A 1 268 ? 1.906 -2.483 -14.849 1.00 98.31 268 ALA A C 1
ATOM 2024 O O . ALA A 1 268 ? 1.424 -2.370 -13.720 1.00 98.31 268 ALA A O 1
ATOM 2025 N N . ILE A 1 269 ? 3.141 -2.892 -15.106 1.00 98.56 269 ILE A N 1
ATOM 2026 C CA . ILE A 1 269 ? 4.199 -3.118 -14.140 1.00 98.56 269 ILE A CA 1
ATOM 2027 C C . ILE A 1 269 ? 5.334 -2.156 -14.504 1.00 98.56 269 ILE A C 1
ATOM 2029 O O . ILE A 1 269 ? 5.886 -2.221 -15.604 1.00 98.56 269 ILE A O 1
ATOM 2033 N N . LEU A 1 270 ? 5.648 -1.238 -13.595 1.00 98.44 270 LEU A N 1
ATOM 2034 C CA . LEU A 1 270 ? 6.664 -0.204 -13.761 1.00 98.44 270 LEU A CA 1
ATOM 2035 C C . LEU A 1 270 ? 7.780 -0.460 -12.747 1.00 98.44 270 LEU A C 1
ATOM 2037 O O . LEU A 1 270 ? 7.570 -0.327 -11.544 1.00 98.44 270 LEU A O 1
ATOM 2041 N N . ILE A 1 271 ? 8.953 -0.859 -13.226 1.00 97.25 271 ILE A N 1
ATOM 2042 C CA . ILE A 1 271 ? 10.083 -1.238 -12.380 1.00 97.25 271 ILE A CA 1
ATOM 2043 C C . ILE A 1 271 ? 11.191 -0.206 -12.511 1.00 97.25 271 ILE A C 1
ATOM 2045 O O . ILE A 1 271 ? 11.786 -0.042 -13.575 1.00 97.25 271 ILE A O 1
ATOM 2049 N N . ARG A 1 272 ? 11.510 0.460 -11.407 1.00 94.38 272 ARG A N 1
ATOM 2050 C CA . ARG A 1 272 ? 12.687 1.309 -11.314 1.00 94.38 272 ARG A CA 1
ATOM 2051 C C . ARG A 1 272 ? 13.941 0.443 -11.378 1.00 94.38 272 ARG A C 1
ATOM 2053 O O . ARG A 1 272 ? 14.116 -0.470 -10.569 1.00 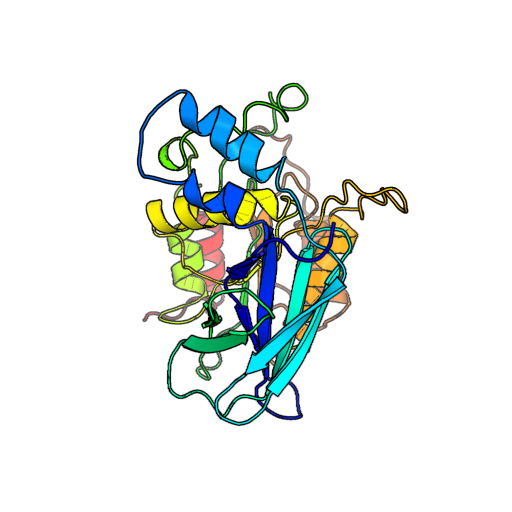94.38 272 ARG A O 1
ATOM 2060 N N . GLU A 1 273 ? 14.849 0.756 -12.292 1.00 90.25 273 GLU A N 1
ATOM 2061 C CA . GLU A 1 273 ? 16.172 0.146 -12.283 1.00 90.25 273 GLU A CA 1
ATOM 2062 C C . GLU A 1 273 ? 17.018 0.738 -11.143 1.00 90.25 273 GLU A C 1
ATOM 2064 O O . GLU A 1 273 ? 17.260 1.941 -11.092 1.00 90.25 273 GLU A O 1
ATOM 2069 N N . VAL A 1 274 ? 17.441 -0.089 -10.179 1.00 85.94 274 VAL A N 1
ATOM 2070 C CA . VAL A 1 274 ? 18.244 0.385 -9.042 1.00 85.94 274 VAL A CA 1
ATOM 2071 C C . VAL A 1 274 ? 19.707 0.552 -9.473 1.00 85.94 274 VAL A C 1
ATOM 2073 O O . VAL A 1 274 ? 20.352 -0.442 -9.841 1.00 85.94 274 VAL A O 1
ATOM 2076 N N . PRO A 1 275 ? 20.284 1.768 -9.376 1.00 79.88 275 PRO A N 1
ATOM 2077 C CA . PRO A 1 275 ? 21.648 2.012 -9.813 1.00 79.88 275 PRO A CA 1
ATOM 2078 C C . PRO A 1 275 ? 22.669 1.125 -9.104 1.00 79.88 275 PRO A C 1
ATOM 2080 O O . PRO A 1 275 ? 22.612 0.867 -7.899 1.00 79.88 275 PRO A O 1
ATOM 2083 N N . GLY A 1 276 ? 23.663 0.682 -9.868 1.00 74.56 276 GLY A N 1
ATOM 2084 C CA . GLY A 1 276 ? 24.765 -0.115 -9.353 1.00 74.56 276 GLY A CA 1
ATOM 2085 C C . GLY A 1 276 ? 24.452 -1.598 -9.198 1.00 74.56 276 GLY A C 1
ATOM 2086 O O . GLY A 1 276 ? 25.375 -2.338 -8.871 1.00 74.56 276 GLY A O 1
ATOM 2087 N N . LEU A 1 277 ? 23.240 -2.087 -9.454 1.00 76.19 277 LEU A N 1
ATOM 2088 C CA . LEU A 1 277 ? 23.025 -3.523 -9.644 1.00 76.19 277 LEU A CA 1
ATOM 2089 C C . LEU A 1 277 ? 23.587 -3.981 -10.996 1.00 76.19 277 LEU A C 1
ATOM 2091 O O . LEU A 1 277 ? 23.818 -3.174 -11.892 1.00 76.19 277 LEU A O 1
ATOM 2095 N N . VAL A 1 278 ? 23.884 -5.277 -11.123 1.00 73.12 278 VAL A N 1
ATOM 2096 C CA . VAL A 1 278 ? 24.239 -5.844 -12.431 1.00 73.12 278 VAL A CA 1
ATOM 2097 C C . VAL A 1 278 ? 22.957 -5.856 -13.264 1.00 73.12 278 VAL A C 1
ATOM 2099 O O . VAL A 1 278 ? 22.002 -6.494 -12.807 1.00 73.12 278 VAL A O 1
ATOM 2102 N N . PRO A 1 279 ? 22.918 -5.187 -14.434 1.00 73.31 279 PRO A N 1
ATOM 2103 C CA . PRO A 1 279 ? 21.741 -5.205 -15.290 1.00 73.31 279 PRO A CA 1
ATOM 2104 C C . PRO A 1 279 ? 21.346 -6.647 -15.596 1.00 73.31 279 PRO A C 1
ATOM 2106 O O . PRO A 1 279 ? 22.190 -7.465 -15.981 1.00 73.31 279 PRO A O 1
ATOM 2109 N N . LYS A 1 280 ? 20.076 -6.974 -15.366 1.00 79.88 280 LYS A N 1
ATOM 2110 C CA . LYS A 1 280 ? 19.521 -8.289 -15.683 1.00 79.88 280 LYS A CA 1
ATOM 2111 C C . LYS A 1 280 ? 18.927 -8.244 -17.085 1.00 79.88 280 LYS A C 1
ATOM 2113 O O . LYS A 1 280 ? 18.383 -7.229 -17.507 1.00 79.88 280 LYS A O 1
ATOM 2118 N N . ASP A 1 281 ? 19.010 -9.364 -17.795 1.00 84.56 281 ASP A N 1
ATOM 2119 C CA . ASP A 1 281 ? 18.225 -9.535 -19.012 1.00 84.56 281 ASP A CA 1
ATOM 2120 C C . ASP A 1 281 ? 16.759 -9.765 -18.627 1.00 84.56 281 ASP A C 1
ATOM 2122 O O . ASP A 1 281 ? 16.394 -10.829 -18.126 1.00 84.56 281 ASP A O 1
ATOM 2126 N N . HIS A 1 282 ? 15.938 -8.740 -18.842 1.00 86.44 282 HIS A N 1
ATOM 2127 C CA . HIS A 1 282 ? 14.500 -8.774 -18.593 1.00 86.44 282 HIS A CA 1
ATOM 2128 C C . HIS A 1 282 ? 13.692 -9.284 -19.796 1.00 86.44 282 HIS A C 1
ATOM 2130 O O . HIS A 1 282 ? 12.463 -9.254 -19.760 1.00 86.44 282 HIS A O 1
ATOM 2136 N N . GLY A 1 283 ? 14.334 -9.776 -20.864 1.00 90.12 283 GLY A N 1
ATOM 2137 C CA . GLY A 1 283 ? 13.656 -10.367 -22.024 1.00 90.12 283 GLY A CA 1
ATOM 2138 C C . GLY A 1 283 ? 12.590 -11.411 -21.650 1.00 90.12 283 GLY A C 1
ATOM 2139 O O . GLY A 1 283 ? 11.436 -11.253 -22.063 1.00 90.12 283 GLY A O 1
ATOM 2140 N N . PRO A 1 284 ? 12.908 -12.413 -20.806 1.00 93.06 284 PRO A N 1
ATOM 2141 C CA . PRO A 1 284 ? 11.924 -13.391 -20.337 1.00 93.06 284 PRO A CA 1
ATOM 2142 C C . PRO A 1 284 ? 10.774 -12.768 -19.532 1.00 93.06 284 PRO A C 1
ATOM 2144 O O . PRO A 1 284 ? 9.625 -13.193 -19.654 1.00 93.06 284 PRO A O 1
ATOM 2147 N N . ASP A 1 285 ? 11.055 -11.738 -18.730 1.00 94.06 285 ASP A N 1
ATOM 2148 C CA . ASP A 1 285 ? 10.036 -11.034 -17.945 1.00 94.06 285 ASP A CA 1
ATOM 2149 C C . ASP A 1 285 ? 9.074 -10.256 -18.859 1.00 94.06 285 ASP A C 1
ATOM 2151 O O . ASP A 1 285 ? 7.858 -10.285 -18.654 1.00 94.06 285 ASP A O 1
ATOM 2155 N N . HIS A 1 286 ? 9.590 -9.629 -19.923 1.00 95.06 286 HIS A N 1
ATOM 2156 C CA . HIS A 1 286 ? 8.775 -8.974 -20.949 1.00 95.06 286 HIS A CA 1
ATOM 2157 C C . HIS A 1 286 ? 7.900 -9.964 -21.725 1.00 95.06 286 HIS A C 1
ATOM 2159 O O . HIS A 1 286 ? 6.757 -9.640 -22.053 1.00 95.06 286 HIS A O 1
ATOM 2165 N N . GLU A 1 287 ? 8.400 -11.165 -22.024 1.00 95.50 287 GLU A N 1
ATOM 2166 C CA . GLU A 1 287 ? 7.600 -12.220 -22.655 1.00 95.50 287 GLU A CA 1
ATOM 2167 C C . GLU A 1 287 ? 6.452 -12.675 -21.751 1.00 95.50 287 GLU A C 1
ATOM 2169 O O . GLU A 1 287 ? 5.313 -12.772 -22.216 1.00 95.50 287 GLU A O 1
ATOM 2174 N N . ARG A 1 288 ? 6.722 -12.873 -20.454 1.00 95.81 288 ARG A N 1
ATOM 2175 C CA . ARG A 1 288 ? 5.698 -13.215 -19.455 1.00 95.81 288 ARG A CA 1
ATOM 2176 C C . ARG A 1 288 ? 4.648 -12.118 -19.309 1.00 95.81 288 ARG A C 1
ATOM 2178 O O . ARG A 1 288 ? 3.457 -12.408 -19.386 1.00 95.81 288 ARG A O 1
ATOM 2185 N N . ALA A 1 289 ? 5.071 -10.862 -19.168 1.00 96.38 289 ALA A N 1
ATOM 2186 C CA . ALA A 1 289 ? 4.155 -9.725 -19.084 1.00 96.38 289 ALA A CA 1
ATOM 2187 C C . ALA A 1 289 ? 3.270 -9.625 -20.336 1.00 96.38 289 ALA A C 1
ATOM 2189 O O . ALA A 1 289 ? 2.051 -9.501 -20.228 1.00 96.38 289 ALA A O 1
ATOM 2190 N N . ARG A 1 290 ? 3.862 -9.778 -21.531 1.00 96.25 290 ARG A N 1
ATOM 2191 C CA . ARG A 1 290 ? 3.121 -9.781 -22.800 1.00 96.25 290 ARG A CA 1
ATOM 2192 C C . ARG A 1 290 ? 2.112 -10.925 -22.868 1.00 96.25 290 ARG A C 1
ATOM 2194 O O . ARG A 1 290 ? 0.990 -10.700 -23.314 1.00 96.25 290 ARG A O 1
ATOM 2201 N N . ALA A 1 291 ? 2.483 -12.126 -22.424 1.00 96.25 291 ALA A N 1
ATOM 2202 C CA . ALA A 1 291 ? 1.575 -13.271 -22.371 1.00 96.25 291 ALA A CA 1
ATOM 2203 C C . ALA A 1 291 ? 0.385 -13.031 -21.423 1.00 96.25 291 ALA A C 1
ATOM 2205 O O . ALA A 1 291 ? -0.720 -13.486 -21.709 1.00 96.25 291 ALA A O 1
ATOM 2206 N N . ALA A 1 292 ? 0.591 -12.269 -20.346 1.00 95.56 292 ALA A N 1
ATOM 2207 C CA . ALA A 1 292 ? -0.460 -11.840 -19.424 1.00 95.56 292 ALA A CA 1
ATOM 2208 C C . ALA A 1 292 ? -1.251 -10.600 -19.904 1.00 95.56 292 ALA A C 1
ATOM 2210 O O . ALA A 1 292 ? -2.188 -10.175 -19.230 1.00 95.56 292 ALA A O 1
ATOM 2211 N N . GLY A 1 293 ? -0.900 -10.012 -21.056 1.00 95.81 293 GLY A N 1
ATOM 2212 C CA . GLY A 1 293 ? -1.536 -8.797 -21.577 1.00 95.81 293 GLY A CA 1
ATOM 2213 C C . GLY A 1 293 ? -1.171 -7.522 -20.809 1.00 95.81 293 GLY A C 1
ATOM 2214 O O . GLY A 1 293 ? -1.938 -6.563 -20.828 1.00 95.81 293 GLY A O 1
ATOM 2215 N N . VAL A 1 294 ? -0.022 -7.512 -20.131 1.00 97.31 294 VAL A N 1
ATOM 2216 C CA . VAL A 1 294 ? 0.422 -6.433 -19.241 1.00 97.31 294 VAL A CA 1
ATOM 2217 C C . VAL A 1 294 ? 1.571 -5.648 -19.865 1.00 97.31 294 VAL A C 1
ATOM 2219 O O . VAL A 1 294 ? 2.508 -6.225 -20.422 1.00 97.31 294 VAL A O 1
ATOM 2222 N N . MET A 1 295 ? 1.538 -4.319 -19.734 1.00 97.31 295 MET A N 1
ATOM 2223 C CA . MET A 1 295 ? 2.686 -3.481 -20.076 1.00 97.31 295 MET A CA 1
ATOM 2224 C C . MET A 1 295 ? 3.772 -3.613 -19.001 1.00 97.31 295 MET A C 1
ATOM 2226 O O . MET A 1 295 ? 3.539 -3.260 -17.851 1.00 97.31 295 MET A O 1
ATOM 2230 N N . LEU A 1 296 ? 4.971 -4.060 -19.372 1.00 97.62 296 LEU A N 1
ATOM 2231 C CA . LEU A 1 296 ? 6.152 -4.000 -18.506 1.00 97.62 296 LEU A CA 1
ATOM 2232 C C . LEU A 1 296 ? 7.099 -2.906 -19.003 1.00 97.62 296 LEU A C 1
ATOM 2234 O O . LEU A 1 296 ? 7.480 -2.914 -20.174 1.00 97.62 296 LEU A O 1
ATOM 2238 N N . CYS A 1 297 ? 7.498 -2.006 -18.108 1.00 97.06 297 CYS A N 1
ATOM 2239 C CA . CYS A 1 297 ? 8.562 -1.033 -18.335 1.00 97.06 297 CYS A CA 1
ATOM 2240 C C . CYS A 1 297 ? 9.586 -1.136 -17.201 1.00 97.06 297 CYS A C 1
ATOM 2242 O O . CYS A 1 297 ? 9.203 -1.165 -16.032 1.00 97.06 297 CYS A O 1
ATOM 2244 N N . VAL A 1 298 ? 10.869 -1.203 -17.556 1.00 95.50 298 VAL A N 1
ATOM 2245 C CA . VAL A 1 298 ? 11.996 -1.200 -16.618 1.00 95.50 298 VAL A CA 1
ATOM 2246 C C . VAL A 1 298 ? 12.912 -0.041 -17.001 1.00 95.50 298 VAL A C 1
ATOM 2248 O O . VAL A 1 298 ? 13.275 0.060 -18.173 1.00 95.50 298 VAL A O 1
ATOM 2251 N N . GLY A 1 299 ? 13.254 0.837 -16.060 1.00 94.12 299 GLY A N 1
ATOM 2252 C CA . GLY A 1 299 ? 14.111 1.995 -16.339 1.00 94.12 299 GLY A CA 1
ATOM 2253 C C . GLY A 1 299 ? 14.117 3.034 -15.222 1.00 94.12 299 GLY A C 1
ATOM 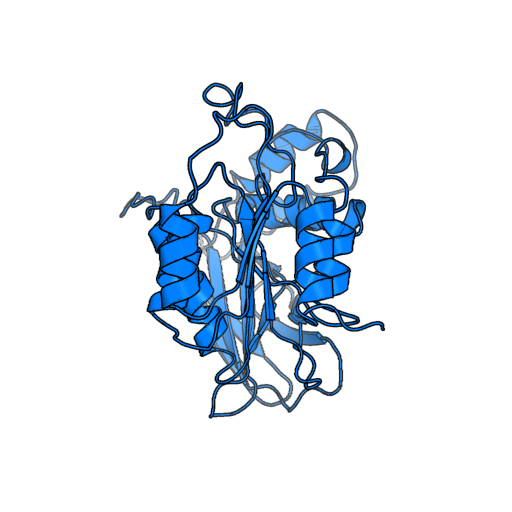2254 O O . GLY A 1 299 ? 13.729 2.744 -14.089 1.00 94.12 299 GLY A O 1
ATOM 2255 N N . GLU A 1 300 ? 14.545 4.254 -15.532 1.00 94.12 300 GLU A N 1
ATOM 2256 C CA . GLU A 1 300 ? 14.500 5.370 -14.583 1.00 94.12 300 GLU A CA 1
ATOM 2257 C C . GLU A 1 300 ? 13.068 5.927 -14.466 1.00 94.12 300 GLU A C 1
ATOM 2259 O O . GLU A 1 300 ? 12.256 5.754 -15.380 1.00 94.12 300 GLU A O 1
ATOM 2264 N N . PRO A 1 301 ? 12.712 6.651 -13.387 1.00 95.12 301 PRO A N 1
ATOM 2265 C CA . PRO A 1 301 ? 11.354 7.179 -13.203 1.00 95.12 301 PRO A CA 1
ATOM 2266 C C . PRO A 1 301 ? 10.817 8.012 -14.379 1.00 95.12 301 PRO A C 1
ATOM 2268 O O . PRO A 1 301 ? 9.613 8.010 -14.637 1.00 95.12 301 PRO A O 1
ATOM 2271 N N . VAL A 1 302 ? 11.695 8.689 -15.127 1.00 95.06 302 VAL A N 1
ATOM 2272 C CA . VAL A 1 302 ? 11.328 9.425 -16.350 1.00 95.06 302 VAL A CA 1
ATOM 2273 C C . VAL A 1 302 ? 10.890 8.499 -17.492 1.00 95.06 302 VAL A C 1
ATOM 2275 O O . VAL A 1 302 ? 9.941 8.819 -18.215 1.00 95.06 302 VAL A O 1
ATOM 2278 N N . ASP A 1 303 ? 11.521 7.334 -17.628 1.00 96.12 303 ASP A N 1
ATOM 2279 C CA . ASP A 1 303 ? 11.162 6.321 -18.622 1.00 96.12 303 ASP A CA 1
ATOM 2280 C C . ASP A 1 303 ? 9.819 5.688 -18.255 1.00 96.12 303 ASP A C 1
ATOM 2282 O O . ASP A 1 303 ? 8.932 5.564 -19.102 1.00 96.12 303 ASP A O 1
ATOM 2286 N N . LEU A 1 304 ? 9.632 5.384 -16.964 1.00 97.38 304 LEU A N 1
ATOM 2287 C CA . LEU A 1 304 ? 8.378 4.851 -16.428 1.00 97.38 304 LEU A CA 1
ATOM 2288 C C . LEU A 1 304 ? 7.211 5.818 -16.668 1.00 97.38 304 LEU A C 1
ATOM 2290 O O . LEU A 1 304 ? 6.144 5.397 -17.116 1.00 97.38 304 LEU A O 1
ATOM 2294 N N . LEU A 1 305 ? 7.416 7.117 -16.422 1.00 96.38 305 LEU A N 1
ATOM 2295 C CA . LEU A 1 305 ? 6.408 8.147 -16.683 1.00 96.38 305 LEU A CA 1
ATOM 2296 C C . LEU A 1 305 ? 6.093 8.269 -18.175 1.00 96.38 305 LEU A C 1
ATOM 2298 O O . LEU A 1 305 ? 4.925 8.394 -18.552 1.00 96.38 305 LEU A O 1
ATOM 2302 N N . THR A 1 306 ? 7.115 8.209 -19.027 1.00 96.69 306 THR A N 1
ATOM 2303 C CA . THR A 1 306 ? 6.951 8.264 -20.484 1.00 96.69 306 THR A CA 1
ATOM 2304 C C . THR A 1 306 ? 6.138 7.071 -20.985 1.00 96.69 306 THR A C 1
ATOM 2306 O O . THR A 1 306 ? 5.176 7.255 -21.732 1.00 96.69 306 THR A O 1
ATOM 2309 N N . ALA A 1 307 ? 6.459 5.860 -20.523 1.00 95.88 307 ALA A N 1
ATOM 2310 C CA . ALA A 1 307 ? 5.719 4.647 -20.857 1.00 95.88 307 ALA A CA 1
ATOM 2311 C C . ALA A 1 307 ? 4.269 4.702 -20.354 1.00 95.88 307 ALA A C 1
ATOM 2313 O O . ALA A 1 307 ? 3.341 4.428 -21.113 1.00 95.88 307 ALA A O 1
ATOM 2314 N N . ALA A 1 308 ? 4.058 5.116 -19.101 1.00 95.62 308 ALA A N 1
ATOM 2315 C CA . ALA A 1 308 ? 2.724 5.253 -18.521 1.00 95.62 308 ALA A CA 1
ATOM 2316 C C . ALA A 1 308 ? 1.862 6.287 -19.259 1.00 95.62 308 ALA A C 1
ATOM 2318 O O . ALA A 1 308 ? 0.671 6.061 -19.475 1.00 95.62 308 ALA A O 1
ATOM 2319 N N . THR A 1 309 ? 2.462 7.400 -19.685 1.00 94.44 309 THR A N 1
ATOM 2320 C CA . THR A 1 309 ? 1.781 8.431 -20.478 1.00 94.44 309 THR A CA 1
ATOM 2321 C C . THR A 1 309 ? 1.430 7.912 -21.870 1.00 94.44 309 THR A C 1
ATOM 2323 O O . THR A 1 309 ? 0.300 8.080 -22.312 1.00 94.44 309 THR A O 1
ATOM 2326 N N . GLY A 1 310 ? 2.362 7.234 -22.548 1.00 93.38 310 GLY A N 1
ATOM 2327 C CA . GLY A 1 310 ? 2.122 6.649 -23.872 1.00 93.38 310 GLY A CA 1
ATOM 2328 C C . GLY A 1 310 ? 1.081 5.523 -23.885 1.00 93.38 310 GLY A C 1
ATOM 2329 O O . GLY A 1 310 ? 0.524 5.225 -24.938 1.00 93.38 310 GLY A O 1
ATOM 2330 N N . ALA A 1 311 ? 0.811 4.916 -22.728 1.00 92.50 311 ALA A N 1
ATOM 2331 C CA . ALA A 1 311 ? -0.225 3.905 -22.530 1.00 92.50 311 ALA A CA 1
ATOM 2332 C C . ALA A 1 311 ? -1.544 4.471 -21.963 1.00 92.50 311 ALA A C 1
ATOM 2334 O O . ALA A 1 311 ? -2.390 3.696 -21.518 1.00 92.50 311 ALA A O 1
ATOM 2335 N N . ASP A 1 312 ? -1.716 5.800 -21.938 1.00 91.44 312 ASP A N 1
ATOM 2336 C CA . ASP A 1 312 ? -2.902 6.496 -21.410 1.00 91.44 312 ASP A CA 1
ATOM 2337 C C . ASP A 1 312 ? -3.248 6.143 -19.944 1.00 91.44 312 ASP A C 1
ATOM 2339 O O . ASP A 1 312 ? -4.397 6.257 -19.504 1.00 91.44 312 ASP A O 1
ATOM 2343 N N . LEU A 1 313 ? -2.251 5.722 -19.156 1.00 89.75 313 LEU A N 1
ATOM 2344 C CA . LEU A 1 313 ? -2.413 5.404 -17.729 1.00 89.75 313 LEU A CA 1
ATOM 2345 C C . LEU A 1 313 ? -2.381 6.657 -16.853 1.00 89.75 313 LEU A C 1
ATOM 2347 O O . LEU A 1 313 ? -2.901 6.656 -15.739 1.00 89.75 313 LEU A O 1
ATOM 2351 N N . VAL A 1 314 ? -1.788 7.729 -17.371 1.00 84.06 314 VAL A N 1
ATOM 2352 C CA . VAL A 1 314 ? -1.786 9.055 -16.762 1.00 84.06 314 VAL A CA 1
ATOM 2353 C C . VAL A 1 314 ? -2.847 9.892 -17.464 1.00 84.06 314 VAL A C 1
ATOM 2355 O O . VAL A 1 314 ? -2.783 10.106 -18.672 1.00 84.06 314 VAL A O 1
ATOM 2358 N N . ARG A 1 315 ? -3.825 10.402 -16.713 1.00 65.94 315 ARG A N 1
ATOM 2359 C CA . ARG A 1 315 ? -4.763 11.407 -17.232 1.00 65.94 315 ARG A CA 1
ATOM 2360 C C . ARG A 1 315 ? -4.332 12.783 -16.761 1.00 65.94 315 ARG A C 1
ATOM 2362 O O . ARG A 1 315 ? -4.156 12.972 -15.556 1.00 65.94 315 ARG A O 1
ATOM 2369 N N . ALA A 1 316 ? -4.228 13.727 -17.699 1.00 51.16 316 ALA A N 1
ATOM 2370 C CA . ALA A 1 316 ? -4.114 15.143 -17.373 1.00 51.16 316 ALA A CA 1
ATOM 2371 C C . ALA A 1 316 ? -5.236 15.511 -16.388 1.00 51.16 316 ALA A C 1
ATOM 2373 O O . ALA A 1 316 ? -6.405 15.190 -16.627 1.00 51.16 316 ALA A O 1
ATOM 2374 N N . GLY A 1 317 ? -4.840 16.054 -15.236 1.00 46.28 317 GLY A N 1
ATOM 2375 C CA . GLY A 1 317 ? -5.760 16.576 -14.227 1.00 46.28 317 GLY A CA 1
ATOM 2376 C C . GLY A 1 317 ? -6.477 17.826 -14.702 1.00 46.28 317 GLY A C 1
ATOM 2377 O O . GLY A 1 317 ? -5.907 18.544 -15.555 1.00 46.28 317 GLY A O 1
#

Secondary structure (DSSP, 8-state):
-----EEEEE--EEEE--TT--EEEEEEEEEEHHHHTT-----STHHHHHHHHHHS--B-TT-EEEEE-SS-EEEEE--TTSEEEEEEE----SSSEEEEEEEETTS--EEEEEEE--SS-PPEEEE--BTTTB---TTTGGG-TTTTTTS-GGGSPBPTTHHHHHHHHH-TTPPEEEEEEEEGGGHHHHHHHHHHTTPPP--EEEEP---SSS------HHHHHHHHHHHHHHHSTT--EEEEEESSSSHHHHHHHHHHHSTTTEEEEEEEPPTTSPPP--HHHHHHHHHTT-EEEEE-HHHHHHHHHHTT-SPP-

InterPro domains:
  IPR019236 Phosphatidate phosphatase APP1, catalytic domain [PF09949] (125-273)
  IPR036412 HAD-like superfamily [SSF56784] (122-257)
  IPR052935 Mg(2+)-dependent Phosphatidate Phosphatase [PTHR28208] (47-274)